Protein AF-A0A226DFT4-F1 (afdb_monomer_lite)

Secondary structure (DSSP, 8-state):
-EEES--SSSTTTTT----------HHHHHHHHHT-TTS--S-TT--TT-----HHHHHHHHHHHHH-TTS--EEE--HHHHHHHHHHHHHH-TTS-----SS-S---------TT-S--TTS-PPPHHHHHHHHHHHTTHHHHHHHHHHHHTTTTPPPSS-------------SHHHHHHHHHHHHHHHHHHHHHHHHHHHHHHHHHHHH-------------

Structure (mmCIF, N/CA/C/O backbone):
data_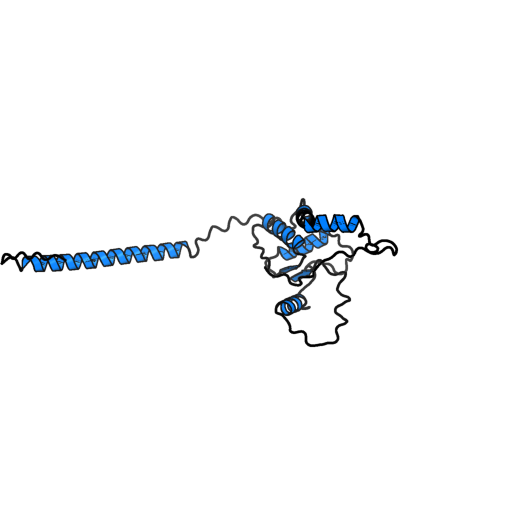AF-A0A226DFT4-F1
#
_entry.id   AF-A0A226DFT4-F1
#
loop_
_atom_site.group_PDB
_atom_site.id
_atom_site.type_symbol
_atom_site.label_atom_id
_atom_site.label_alt_id
_atom_site.label_comp_id
_atom_site.label_asym_id
_atom_site.label_entity_id
_atom_site.label_seq_id
_atom_site.pdbx_PDB_ins_code
_atom_site.Cartn_x
_atom_site.Cartn_y
_atom_site.Cartn_z
_atom_site.occupancy
_atom_site.B_iso_or_equiv
_atom_site.auth_seq_id
_atom_site.auth_comp_id
_atom_site.auth_asym_id
_atom_site.auth_atom_id
_atom_site.pdbx_PDB_model_num
ATOM 1 N N . MET A 1 1 ? -12.710 2.853 -6.834 1.00 40.72 1 MET A N 1
ATOM 2 C CA . MET A 1 1 ? -11.808 3.295 -7.923 1.00 40.72 1 MET A CA 1
ATOM 3 C C . MET A 1 1 ? -10.530 2.488 -7.834 1.00 40.72 1 MET A C 1
ATOM 5 O O . MET A 1 1 ? -10.018 2.374 -6.731 1.00 40.72 1 MET A O 1
ATOM 9 N N . VAL A 1 2 ? -10.083 1.857 -8.918 1.00 45.66 2 VAL A N 1
ATOM 10 C CA . VAL A 1 2 ? -8.932 0.937 -8.912 1.00 45.66 2 VAL A CA 1
ATOM 11 C C . VAL A 1 2 ? -7.844 1.505 -9.810 1.00 45.66 2 VAL A C 1
ATOM 13 O O . VAL A 1 2 ? -8.022 1.552 -11.019 1.00 45.66 2 VAL A O 1
ATOM 16 N N . PHE A 1 3 ? -6.712 1.910 -9.240 1.00 49.66 3 PHE A N 1
ATOM 17 C CA . PHE A 1 3 ? -5.578 2.391 -10.027 1.00 49.66 3 PHE A CA 1
ATOM 18 C C . PHE A 1 3 ? -4.631 1.249 -10.341 1.00 49.66 3 PHE A C 1
ATOM 20 O O . PHE A 1 3 ? -3.979 0.729 -9.441 1.00 49.66 3 PHE A O 1
ATOM 27 N N . ALA A 1 4 ? -4.542 0.876 -11.614 1.00 45.53 4 ALA A N 1
ATOM 28 C CA . ALA A 1 4 ? -3.516 -0.027 -12.105 1.00 45.53 4 ALA A CA 1
ATOM 29 C C . ALA A 1 4 ? -2.510 0.780 -12.931 1.00 45.53 4 ALA A C 1
ATOM 31 O O . ALA A 1 4 ? -2.764 1.094 -14.091 1.00 45.53 4 ALA A O 1
ATOM 32 N N . GLN A 1 5 ? -1.335 1.077 -12.371 1.00 42.06 5 GLN A N 1
ATOM 33 C CA . GLN A 1 5 ? -0.247 1.753 -13.100 1.00 42.06 5 GLN A CA 1
ATOM 34 C C . GLN A 1 5 ? 0.484 0.810 -14.085 1.00 42.06 5 GLN A C 1
ATOM 36 O O . GLN A 1 5 ? 1.637 1.020 -14.446 1.00 42.06 5 GLN A O 1
ATOM 41 N N . TYR A 1 6 ? -0.180 -0.261 -14.524 1.00 40.84 6 TYR A N 1
ATOM 42 C CA . TYR A 1 6 ? 0.417 -1.342 -15.300 1.00 40.84 6 TYR A CA 1
ATOM 43 C C . TYR A 1 6 ? -0.530 -1.822 -16.400 1.00 40.84 6 TYR A C 1
ATOM 45 O O . TYR A 1 6 ? -0.989 -2.961 -16.407 1.00 40.84 6 TYR A O 1
ATOM 53 N N . GLN A 1 7 ? -0.855 -0.952 -17.353 1.00 40.72 7 GLN A N 1
ATOM 54 C CA . GLN A 1 7 ? -1.604 -1.361 -18.542 1.00 40.72 7 GLN A CA 1
ATOM 55 C C . GLN A 1 7 ? -0.998 -0.746 -19.801 1.00 40.72 7 GLN A C 1
ATOM 57 O O . GLN A 1 7 ? -1.530 0.194 -20.374 1.00 40.72 7 GLN A O 1
ATOM 62 N N . ASN A 1 8 ? 0.125 -1.312 -20.254 1.00 38.94 8 ASN A N 1
ATOM 63 C CA . ASN A 1 8 ? 0.459 -1.251 -21.681 1.00 38.94 8 ASN A CA 1
ATOM 64 C C . ASN A 1 8 ? 1.008 -2.560 -22.282 1.00 38.94 8 ASN A C 1
ATOM 66 O O . ASN A 1 8 ? 1.265 -2.612 -23.475 1.00 38.94 8 ASN A O 1
ATOM 70 N N . TYR A 1 9 ? 1.119 -3.655 -21.512 1.00 37.84 9 TYR A N 1
ATOM 71 C CA . TYR A 1 9 ? 1.629 -4.930 -22.052 1.00 37.84 9 TYR A CA 1
ATOM 72 C C . TYR A 1 9 ? 0.696 -6.149 -21.919 1.00 37.84 9 TYR A C 1
ATOM 74 O O . TYR A 1 9 ? 0.943 -7.150 -22.587 1.00 37.84 9 TYR A O 1
ATOM 82 N N . ARG A 1 10 ? -0.398 -6.107 -21.135 1.00 41.38 10 ARG A N 1
ATOM 83 C CA . ARG A 1 10 ? -1.213 -7.316 -20.842 1.00 41.38 10 ARG A CA 1
ATOM 84 C C . ARG A 1 10 ? -2.617 -7.361 -21.462 1.00 41.38 10 ARG A C 1
ATOM 86 O O . ARG A 1 10 ? -3.211 -8.435 -21.517 1.00 41.38 10 ARG A O 1
ATOM 93 N N . LEU A 1 11 ? -3.127 -6.253 -22.006 1.00 41.59 11 LEU A N 1
ATOM 94 C CA . LEU A 1 11 ? -4.488 -6.180 -22.569 1.00 41.59 11 LEU A CA 1
ATOM 95 C C . LEU A 1 11 ? -4.696 -7.020 -23.850 1.00 41.59 11 LEU A C 1
ATOM 97 O O . LEU A 1 11 ? -5.833 -7.295 -24.217 1.00 41.59 11 LEU A O 1
ATOM 101 N N . ARG A 1 12 ? -3.627 -7.509 -24.498 1.00 40.09 12 ARG A N 1
ATOM 102 C CA . ARG A 1 12 ? -3.734 -8.411 -25.665 1.00 40.09 12 ARG A CA 1
ATOM 103 C C . ARG A 1 12 ? -3.898 -9.897 -25.333 1.00 40.09 12 ARG A C 1
ATOM 105 O O . ARG A 1 12 ? -4.264 -10.649 -26.228 1.00 40.09 12 ARG A O 1
ATOM 112 N N . GLN A 1 13 ? -3.658 -10.344 -24.098 1.00 46.66 13 GLN A N 1
ATOM 113 C CA . GLN A 1 13 ? -3.733 -11.781 -23.777 1.00 46.66 13 GLN A CA 1
ATOM 114 C C . GLN A 1 13 ? -5.105 -12.245 -23.264 1.00 46.66 13 GLN A C 1
ATOM 116 O O . GLN A 1 13 ? -5.384 -13.439 -23.295 1.00 46.66 13 GLN A O 1
ATOM 121 N N . LEU A 1 14 ? -5.994 -11.332 -22.856 1.00 47.03 14 LEU A N 1
ATOM 122 C CA . LEU A 1 14 ? -7.285 -11.703 -22.257 1.00 47.03 14 LEU A CA 1
ATOM 123 C C . LEU A 1 14 ? -8.413 -11.984 -23.266 1.00 47.03 14 LEU A C 1
ATOM 125 O O . LEU A 1 14 ? -9.440 -12.527 -22.879 1.00 47.03 14 LEU A O 1
ATOM 129 N N . ILE A 1 15 ? -8.230 -11.686 -24.558 1.00 49.59 15 ILE A N 1
ATOM 130 C CA . ILE A 1 15 ? -9.260 -11.936 -25.591 1.00 49.59 15 ILE A CA 1
ATOM 131 C C . ILE A 1 15 ? -9.122 -13.346 -26.210 1.00 49.59 15 ILE A C 1
ATOM 133 O O . ILE A 1 15 ? -9.996 -13.806 -26.939 1.00 49.59 15 ILE A O 1
ATOM 137 N N . SER A 1 16 ? -8.061 -14.091 -25.878 1.00 43.97 16 SER A N 1
ATOM 138 C CA . SER A 1 16 ? -7.777 -15.412 -26.456 1.00 43.97 16 SER A CA 1
ATOM 139 C C . SER A 1 16 ? -7.841 -16.541 -25.422 1.00 43.97 16 SER A C 1
ATOM 141 O O . SER A 1 16 ? -6.896 -17.315 -25.291 1.00 43.97 16 SER A O 1
ATOM 143 N N . MET A 1 17 ? -8.948 -16.672 -24.688 1.00 43.69 17 MET A N 1
ATOM 144 C CA . MET A 1 17 ? -9.217 -17.890 -23.912 1.00 43.69 17 MET A CA 1
ATOM 145 C C . MET A 1 17 ? -10.660 -18.356 -24.093 1.00 43.69 17 MET A C 1
ATOM 147 O O . MET A 1 17 ? -11.590 -17.910 -23.428 1.00 43.69 17 MET A O 1
ATOM 151 N N . LYS A 1 18 ? -10.830 -19.298 -25.022 1.00 55.59 18 LYS A N 1
ATOM 152 C CA . LYS A 1 18 ? -12.072 -20.020 -25.288 1.00 55.59 18 LYS A CA 1
ATOM 153 C C . LYS A 1 18 ? -12.073 -21.333 -24.481 1.00 55.59 18 LYS A C 1
ATOM 155 O O . LYS A 1 18 ? -11.851 -22.375 -25.074 1.00 55.59 18 LYS A O 1
ATOM 160 N N . ASN A 1 19 ? -12.346 -21.245 -23.167 1.00 58.00 19 ASN A N 1
ATOM 161 C CA . ASN A 1 19 ? -12.665 -22.336 -22.202 1.00 58.00 19 ASN A CA 1
ATOM 162 C C . ASN A 1 19 ? -11.563 -23.421 -21.979 1.00 58.00 19 ASN A C 1
ATOM 164 O O . ASN A 1 19 ? -10.880 -23.772 -22.935 1.00 58.00 19 ASN A O 1
ATOM 168 N N . PRO A 1 20 ? -11.340 -23.974 -20.758 1.00 60.94 20 PRO A N 1
ATOM 169 C CA . PRO A 1 20 ? -12.336 -24.621 -19.891 1.00 60.94 20 PRO A CA 1
ATOM 170 C C . PRO A 1 20 ? -12.329 -24.132 -18.423 1.00 60.94 20 PRO A C 1
ATOM 172 O O . PRO A 1 20 ? -11.300 -23.712 -17.912 1.00 60.94 20 PRO A O 1
ATOM 175 N N . GLN A 1 21 ? -13.487 -24.230 -17.757 1.00 60.44 21 GLN A N 1
ATOM 176 C CA . GLN A 1 21 ? -13.724 -24.313 -16.297 1.00 60.44 21 GLN A CA 1
ATOM 177 C C . GLN A 1 21 ? -12.453 -24.295 -15.414 1.00 60.44 21 GLN A C 1
ATOM 179 O O . GLN A 1 21 ? -11.972 -25.338 -14.970 1.00 60.44 21 GLN A O 1
ATOM 184 N N . ILE A 1 22 ? -11.912 -23.106 -15.138 1.00 61.75 22 ILE A N 1
ATOM 185 C CA . ILE A 1 22 ? -10.843 -22.931 -14.149 1.00 61.75 22 ILE A CA 1
ATOM 186 C C . ILE A 1 22 ? -11.533 -22.861 -12.783 1.00 61.75 22 ILE A C 1
ATOM 188 O O . ILE A 1 22 ? -12.402 -22.001 -12.611 1.00 61.75 22 ILE A O 1
ATOM 192 N N . PRO A 1 23 ? -11.198 -23.724 -11.805 1.00 60.41 23 PRO A N 1
ATOM 193 C CA . PRO A 1 23 ? -11.706 -23.569 -10.451 1.00 60.41 23 PRO A CA 1
ATOM 194 C C . PRO A 1 23 ? -11.290 -22.185 -9.947 1.00 60.41 23 PRO A C 1
ATOM 196 O O . PRO A 1 23 ? -10.106 -21.888 -9.785 1.00 60.41 23 PRO A O 1
ATOM 199 N N . PHE A 1 24 ? -12.273 -21.302 -9.772 1.00 62.56 24 PHE A N 1
ATOM 200 C CA . PHE A 1 24 ? -12.034 -19.942 -9.314 1.00 62.56 24 PHE A CA 1
ATOM 201 C C . PHE A 1 24 ? -11.586 -19.989 -7.855 1.00 62.56 24 PHE A C 1
ATOM 203 O O . PHE A 1 24 ? -12.399 -20.070 -6.934 1.00 62.56 24 PHE A O 1
ATOM 210 N N . GLY A 1 25 ? -10.273 -19.934 -7.642 1.00 74.12 25 GLY A N 1
ATOM 211 C CA . GLY A 1 25 ? -9.713 -19.589 -6.345 1.00 74.12 25 GLY A CA 1
ATOM 212 C C . GLY A 1 25 ? -10.201 -18.207 -5.899 1.00 74.12 25 GLY A C 1
ATOM 213 O O . GLY A 1 25 ? -10.604 -17.373 -6.719 1.00 74.12 25 GLY A O 1
ATOM 214 N N . LYS A 1 26 ? -10.191 -17.946 -4.587 1.00 76.38 26 LYS A N 1
ATOM 215 C CA . LYS A 1 26 ? -10.695 -16.683 -4.004 1.00 76.38 26 LYS A CA 1
ATOM 216 C C . LYS A 1 26 ? -9.995 -15.454 -4.607 1.00 76.38 26 LYS A C 1
ATOM 218 O O . LYS A 1 26 ? -10.608 -14.402 -4.765 1.00 76.38 26 LYS A O 1
ATOM 223 N N . GLU A 1 27 ? -8.732 -15.608 -4.980 1.00 75.25 27 GLU A N 1
ATOM 224 C CA . GLU A 1 27 ? -7.891 -14.645 -5.689 1.00 75.25 27 GLU A CA 1
ATOM 225 C C . GLU A 1 27 ? -8.421 -14.273 -7.084 1.00 75.25 27 GLU A C 1
ATOM 227 O O . GLU A 1 27 ? -8.431 -13.094 -7.438 1.00 75.25 27 GLU A O 1
ATOM 232 N N . ASN A 1 28 ? -8.960 -15.230 -7.844 1.00 77.88 28 ASN A N 1
ATOM 233 C CA . ASN A 1 28 ? -9.511 -14.957 -9.172 1.00 77.88 28 ASN A CA 1
ATOM 234 C C . ASN A 1 28 ? -10.817 -14.159 -9.084 1.00 77.88 28 ASN A C 1
ATOM 236 O O . ASN A 1 28 ? -11.069 -13.302 -9.929 1.00 77.88 28 ASN A O 1
ATOM 240 N N . ILE A 1 29 ? -11.617 -14.393 -8.037 1.00 83.50 29 ILE A N 1
ATOM 241 C CA . ILE A 1 29 ? -12.838 -13.618 -7.770 1.00 83.50 29 ILE A CA 1
ATOM 242 C C . ILE A 1 29 ? -12.478 -12.168 -7.449 1.00 83.50 29 ILE A C 1
ATOM 244 O O . ILE A 1 29 ? -13.105 -11.258 -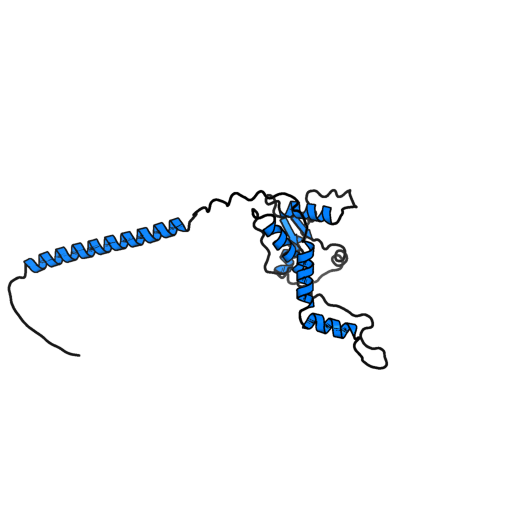7.978 1.00 83.50 29 ILE A O 1
ATOM 248 N N . LEU A 1 30 ? -11.454 -11.936 -6.623 1.00 82.25 30 LEU A N 1
ATOM 249 C CA . LEU A 1 30 ? -11.019 -10.580 -6.290 1.00 82.25 30 LEU A CA 1
ATOM 250 C C . LEU A 1 30 ? -10.510 -9.832 -7.529 1.00 82.25 30 LEU A C 1
ATOM 252 O O . LEU A 1 30 ? -10.877 -8.679 -7.732 1.00 82.25 30 LEU A O 1
ATOM 256 N N . THR A 1 31 ? -9.744 -10.496 -8.394 1.00 81.44 31 THR A N 1
ATOM 257 C CA . THR A 1 31 ? -9.308 -9.923 -9.677 1.00 81.44 31 THR A CA 1
ATOM 258 C C . THR A 1 31 ? -10.495 -9.600 -10.590 1.00 81.44 31 THR A C 1
ATOM 260 O O . THR A 1 31 ? -10.549 -8.507 -11.147 1.00 81.44 31 THR A O 1
ATOM 263 N N . LEU A 1 32 ? -11.485 -10.493 -10.694 1.00 82.38 32 LEU A N 1
ATOM 264 C CA . LEU A 1 32 ? -12.731 -10.253 -11.437 1.00 82.38 32 LEU A CA 1
ATOM 265 C C . LEU A 1 32 ? -13.527 -9.070 -10.879 1.00 82.38 32 LEU A C 1
ATOM 267 O O . LEU A 1 32 ? -14.014 -8.243 -11.644 1.00 82.38 32 LEU A O 1
ATOM 271 N N . LEU A 1 33 ? -13.629 -8.969 -9.552 1.00 83.25 33 LEU A N 1
ATOM 272 C CA . LEU A 1 33 ? -14.282 -7.848 -8.884 1.00 83.25 33 LEU A CA 1
ATOM 273 C C . LEU A 1 33 ? -13.544 -6.541 -9.177 1.00 83.25 33 LEU A C 1
ATOM 275 O O . LEU A 1 33 ? -14.190 -5.555 -9.498 1.00 83.25 33 LEU A O 1
ATOM 279 N N . LEU A 1 34 ? -12.209 -6.536 -9.144 1.00 82.12 34 LEU A N 1
ATOM 280 C CA . LEU A 1 34 ? -11.394 -5.357 -9.452 1.00 82.12 34 LEU A CA 1
ATOM 281 C C . LEU A 1 34 ? -11.455 -4.952 -10.933 1.00 82.12 34 LEU A C 1
ATOM 283 O O . LEU A 1 34 ? -11.328 -3.768 -11.234 1.00 82.12 34 LEU A O 1
ATOM 287 N N . MET A 1 35 ? -11.669 -5.907 -11.842 1.00 81.00 35 MET A N 1
ATOM 288 C CA . MET A 1 35 ? -11.845 -5.671 -13.281 1.00 81.00 35 MET A CA 1
ATOM 289 C C . MET A 1 35 ? -13.303 -5.422 -13.692 1.00 81.00 35 MET A C 1
ATOM 291 O O . MET A 1 35 ? -13.598 -5.339 -14.885 1.00 81.00 35 MET A O 1
ATOM 295 N N . ASN A 1 36 ? -14.227 -5.298 -12.736 1.00 84.50 36 ASN A N 1
ATOM 296 C CA . ASN A 1 36 ? -15.615 -4.992 -13.046 1.00 84.50 36 ASN A CA 1
ATOM 297 C C . ASN A 1 36 ? -15.710 -3.596 -13.702 1.00 84.50 36 ASN A C 1
ATOM 299 O O . ASN A 1 36 ? -15.264 -2.623 -13.090 1.00 84.50 36 ASN A O 1
ATOM 303 N N . PRO A 1 37 ? -16.321 -3.459 -14.897 1.00 83.88 37 PRO A N 1
ATOM 304 C CA . PRO A 1 37 ? -16.443 -2.177 -15.600 1.00 83.88 37 PRO A CA 1
ATOM 305 C C . PRO A 1 37 ? -17.245 -1.116 -14.832 1.00 83.88 37 PRO A C 1
ATOM 307 O O . PRO A 1 37 ? -17.170 0.062 -15.163 1.00 83.88 37 PRO A O 1
ATOM 310 N N . ILE A 1 38 ?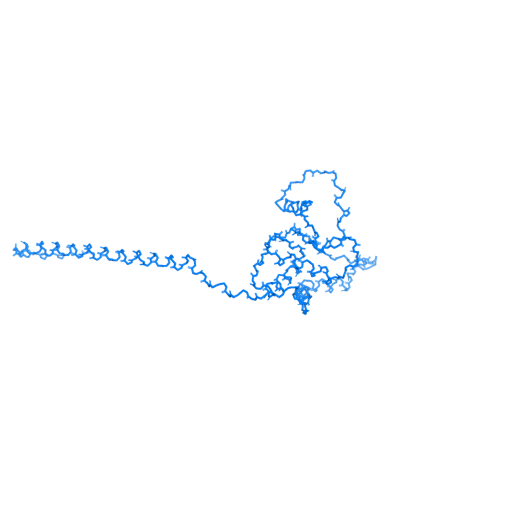 -17.992 -1.507 -13.793 1.00 86.06 38 ILE A N 1
ATOM 311 C CA . ILE A 1 38 ? -18.667 -0.580 -12.871 1.00 86.06 38 ILE A CA 1
ATOM 312 C C . ILE A 1 38 ? -17.650 0.233 -12.048 1.00 86.06 38 ILE A C 1
ATOM 314 O O . ILE A 1 38 ? -17.966 1.311 -11.543 1.00 86.06 38 ILE A O 1
ATOM 318 N N . HIS A 1 39 ? -16.421 -0.259 -11.878 1.00 84.31 39 HIS A N 1
ATOM 319 C CA . HIS A 1 39 ? -15.373 0.467 -11.179 1.00 84.31 39 HIS A CA 1
ATOM 320 C C . HIS A 1 39 ? -14.568 1.332 -12.144 1.00 84.31 39 HIS A C 1
ATOM 322 O O . HIS A 1 39 ? -13.975 0.845 -13.102 1.00 84.31 39 HIS A O 1
ATOM 328 N N . ASN A 1 40 ? -14.465 2.624 -11.831 1.00 84.12 40 ASN A N 1
ATOM 329 C CA . ASN A 1 40 ? -13.552 3.507 -12.544 1.00 84.12 40 ASN A CA 1
ATOM 330 C C . ASN A 1 40 ? -12.106 3.030 -12.340 1.00 84.12 40 ASN A C 1
ATOM 332 O O . ASN A 1 40 ? -11.627 2.947 -11.201 1.00 84.12 40 ASN A O 1
ATOM 336 N N . VAL A 1 41 ? -11.444 2.721 -13.456 1.00 86.00 41 VAL A N 1
ATOM 337 C CA . VAL A 1 41 ? -10.017 2.359 -13.531 1.00 86.00 41 VAL A CA 1
ATOM 338 C C . VAL A 1 41 ? -9.134 3.608 -13.649 1.00 86.00 41 VAL A C 1
ATOM 340 O O . VAL A 1 41 ? -7.954 3.602 -13.302 1.00 86.00 41 VAL A O 1
ATOM 343 N N . PHE A 1 42 ? -9.719 4.703 -14.129 1.00 89.56 42 PHE A N 1
ATOM 344 C CA . PHE A 1 42 ? -9.038 5.973 -14.327 1.00 89.56 42 PHE A CA 1
ATOM 345 C C . PHE A 1 42 ? -9.346 6.968 -13.206 1.00 89.56 42 PHE A C 1
ATOM 347 O O . PHE A 1 42 ? -10.397 6.845 -12.567 1.00 89.56 42 PHE A O 1
ATOM 354 N N . PRO A 1 43 ? -8.470 7.970 -12.997 1.00 91.25 43 PRO A N 1
ATOM 355 C CA . PRO A 1 43 ? -8.719 9.013 -12.017 1.00 91.25 43 PRO A CA 1
ATOM 356 C C . PRO A 1 43 ? -10.010 9.774 -12.312 1.00 91.25 43 PRO A C 1
ATOM 358 O O . PRO A 1 43 ? -10.355 9.998 -13.472 1.00 91.25 43 PRO A O 1
ATOM 361 N N . SER A 1 44 ? -10.697 10.227 -11.266 1.00 90.38 44 SER A N 1
ATOM 362 C CA . SER A 1 44 ? -11.980 10.934 -11.349 1.00 90.38 44 SER A CA 1
ATOM 363 C C . SER A 1 44 ? -11.916 12.200 -12.209 1.00 90.38 44 SER A C 1
ATOM 365 O O . SER A 1 44 ? -12.914 12.591 -12.808 1.00 90.38 44 SER A O 1
ATOM 367 N N . ARG A 1 45 ? -10.739 12.835 -12.280 1.00 89.94 45 ARG A N 1
ATOM 368 C CA . ARG A 1 45 ? -10.499 14.113 -12.970 1.00 89.94 45 ARG A CA 1
ATOM 369 C C . ARG A 1 45 ? -9.591 13.990 -14.194 1.00 89.94 45 ARG A C 1
ATOM 371 O O . ARG A 1 45 ? -8.946 14.970 -14.563 1.00 89.94 45 ARG A O 1
ATOM 378 N N . ILE A 1 46 ? -9.482 12.802 -14.788 1.00 93.31 46 ILE A N 1
ATOM 379 C CA . ILE A 1 46 ? -8.744 12.665 -16.044 1.00 93.31 46 ILE A CA 1
ATOM 380 C C . ILE A 1 46 ? -9.579 13.228 -17.202 1.00 93.31 46 ILE A C 1
ATOM 382 O O . ILE A 1 46 ? -10.759 12.911 -17.343 1.00 93.31 46 ILE A O 1
ATOM 386 N N . ASP A 1 47 ? -8.962 14.056 -18.037 1.00 94.12 47 ASP A N 1
ATOM 387 C CA . ASP A 1 47 ? -9.528 14.476 -19.312 1.00 94.12 47 ASP A CA 1
ATOM 388 C C . ASP A 1 47 ? -9.118 13.449 -20.368 1.00 94.12 47 ASP A C 1
ATOM 390 O O . ASP A 1 47 ? -7.964 13.383 -20.787 1.00 94.12 47 ASP A O 1
ATOM 394 N N . GLN A 1 48 ? -10.074 12.619 -20.783 1.00 90.00 48 GLN A N 1
ATOM 395 C CA . GLN A 1 48 ? -9.837 11.554 -21.760 1.00 90.00 48 GLN A CA 1
ATOM 396 C C . GLN A 1 48 ? -9.481 12.095 -23.152 1.00 90.00 48 GLN A C 1
ATOM 398 O O . GLN A 1 48 ? -8.941 11.355 -23.971 1.00 90.00 48 GLN A O 1
ATOM 403 N N . THR A 1 49 ? -9.770 13.371 -23.428 1.00 94.69 49 THR A N 1
ATOM 404 C CA . THR A 1 49 ? -9.415 14.012 -24.701 1.00 94.69 49 THR A CA 1
ATOM 405 C C . THR A 1 49 ? -7.943 14.426 -24.742 1.00 94.69 49 THR A C 1
ATOM 407 O O . THR A 1 49 ? -7.344 14.501 -25.818 1.00 94.69 49 THR A O 1
ATOM 410 N N . ARG A 1 50 ? -7.320 14.636 -23.574 1.00 94.25 50 ARG A N 1
ATOM 411 C CA . ARG A 1 50 ? -5.904 14.976 -23.449 1.00 94.25 50 ARG A CA 1
ATOM 412 C C . ARG A 1 50 ? -5.060 13.701 -23.420 1.00 94.25 50 ARG A C 1
ATOM 414 O O . ARG A 1 50 ? -5.084 12.934 -22.468 1.00 94.25 50 ARG A O 1
ATOM 421 N N . ILE A 1 51 ? -4.241 13.507 -24.449 1.00 89.00 51 ILE A N 1
ATOM 422 C CA . ILE A 1 51 ? -3.383 12.313 -24.577 1.00 89.00 51 ILE A CA 1
ATOM 423 C C . ILE A 1 51 ? -2.030 12.507 -23.859 1.00 89.00 51 ILE A C 1
ATOM 425 O O . ILE A 1 51 ? -1.411 11.550 -23.399 1.00 89.00 51 ILE A O 1
ATOM 429 N N . ASN A 1 52 ? -1.585 13.758 -23.707 1.00 93.69 52 ASN A N 1
ATOM 430 C CA . ASN A 1 52 ? -0.242 14.096 -23.230 1.00 93.69 52 ASN A CA 1
ATOM 431 C C . ASN A 1 52 ? -0.251 14.497 -21.750 1.00 93.69 52 ASN A C 1
ATOM 433 O O . ASN A 1 52 ? -0.183 15.685 -21.413 1.00 93.69 52 ASN A O 1
ATOM 437 N N . TYR A 1 53 ? -0.351 13.496 -20.878 1.00 93.12 53 TYR A N 1
ATOM 438 C CA . TYR A 1 53 ? -0.111 13.652 -19.444 1.00 93.12 53 TYR A CA 1
ATOM 439 C C . TYR A 1 53 ? 1.348 13.370 -19.113 1.00 93.12 53 TYR A C 1
ATOM 441 O O . TYR A 1 53 ? 1.903 12.354 -19.539 1.00 93.12 53 TYR A O 1
ATOM 449 N N . SER A 1 54 ? 1.966 14.244 -18.322 1.00 94.62 54 SER A N 1
ATOM 450 C CA . SER A 1 54 ? 3.249 13.908 -17.716 1.00 94.62 54 SER A CA 1
ATOM 451 C C . SER A 1 54 ? 3.059 12.816 -16.656 1.00 94.62 54 SER A C 1
ATOM 453 O O . SER A 1 54 ? 1.976 12.630 -16.090 1.00 94.62 54 SER A O 1
ATOM 455 N N . THR A 1 55 ? 4.132 12.090 -16.346 1.00 90.38 55 THR A N 1
ATOM 456 C CA . THR A 1 55 ? 4.112 11.083 -15.277 1.00 90.38 55 THR A CA 1
ATOM 457 C C . THR A 1 55 ? 3.766 11.703 -13.923 1.00 90.38 55 THR A C 1
ATOM 459 O O . THR A 1 55 ? 3.023 11.100 -13.151 1.00 90.38 55 THR A O 1
ATOM 462 N N . THR A 1 56 ? 4.239 12.925 -13.659 1.00 91.38 56 THR A N 1
ATOM 463 C CA . THR A 1 56 ? 3.975 13.661 -12.416 1.00 91.38 56 THR A CA 1
ATOM 464 C C . THR A 1 56 ? 2.529 14.140 -12.316 1.00 91.38 56 THR A C 1
ATOM 466 O O . THR A 1 56 ? 1.936 14.039 -11.244 1.00 91.38 56 THR A O 1
ATOM 469 N N . GLU A 1 57 ? 1.924 14.593 -13.418 1.00 93.62 57 GLU A N 1
ATOM 470 C CA . GLU A 1 57 ? 0.506 14.968 -13.464 1.00 93.62 57 GLU A CA 1
ATOM 471 C C . GLU A 1 57 ? -0.392 13.757 -13.192 1.00 93.62 57 GLU A C 1
ATOM 473 O O . GLU A 1 57 ? -1.302 13.831 -12.367 1.00 93.62 57 GLU A O 1
ATOM 478 N N . LEU A 1 58 ? -0.122 12.625 -13.851 1.00 92.88 58 LEU A N 1
ATOM 479 C CA . LEU A 1 58 ? -0.913 11.410 -13.662 1.00 92.88 58 LEU A CA 1
ATOM 480 C C . LEU A 1 58 ? -0.792 10.887 -12.227 1.00 92.88 58 LEU A C 1
ATOM 482 O O . LEU A 1 58 ? -1.790 10.529 -11.608 1.00 92.88 58 LEU A O 1
ATOM 486 N N . GLN A 1 59 ? 0.422 10.895 -11.681 1.00 92.81 59 GLN A N 1
ATOM 487 C CA . GLN A 1 59 ? 0.685 10.523 -10.296 1.00 92.81 59 GLN A CA 1
ATOM 488 C C . GLN A 1 59 ? -0.061 11.431 -9.310 1.00 92.81 59 GLN A C 1
ATOM 490 O O . GLN A 1 59 ? -0.648 10.929 -8.355 1.00 92.81 59 GLN A O 1
ATOM 495 N N . ALA A 1 60 ? -0.112 12.741 -9.564 1.00 94.31 60 ALA A N 1
ATOM 496 C CA . ALA A 1 60 ? -0.869 13.676 -8.738 1.00 94.31 60 ALA A CA 1
ATOM 497 C C . ALA A 1 60 ? -2.389 13.428 -8.802 1.00 94.31 60 ALA A C 1
ATOM 499 O O . ALA A 1 60 ? -3.088 13.559 -7.796 1.00 94.31 60 ALA A O 1
ATOM 500 N N . LEU A 1 61 ? -2.919 13.044 -9.968 1.00 94.81 61 LEU A N 1
ATOM 501 C CA . LEU A 1 61 ? -4.328 12.665 -10.113 1.00 94.81 61 LEU A CA 1
ATOM 502 C C . LEU A 1 61 ? -4.658 11.389 -9.328 1.00 94.81 61 LEU A C 1
ATOM 504 O O . LEU A 1 61 ? -5.656 11.361 -8.612 1.00 94.81 61 LEU A O 1
ATOM 508 N N . VAL A 1 62 ? -3.803 10.366 -9.423 1.00 94.19 62 VAL A N 1
ATOM 509 C CA . VAL A 1 62 ? -3.949 9.121 -8.652 1.00 94.19 62 VAL A CA 1
ATOM 510 C C . VAL A 1 62 ? -3.877 9.406 -7.155 1.00 94.19 62 VAL A C 1
ATOM 512 O O . VAL A 1 62 ? -4.741 8.962 -6.405 1.00 94.19 62 VAL A O 1
ATOM 515 N N . GLU A 1 63 ? -2.887 10.187 -6.718 1.00 95.12 63 GLU A N 1
ATOM 516 C CA . GLU A 1 63 ? -2.729 10.564 -5.313 1.00 95.12 63 GLU A CA 1
ATOM 517 C C . GLU A 1 63 ? -3.975 11.269 -4.785 1.00 95.12 63 GLU A C 1
ATOM 519 O O . GLU A 1 63 ? -4.492 10.869 -3.747 1.00 95.12 63 GLU A O 1
ATOM 524 N N . ARG A 1 64 ? -4.512 12.247 -5.528 1.00 94.75 64 ARG A N 1
ATOM 525 C CA . ARG A 1 64 ? -5.734 12.976 -5.155 1.00 94.75 64 ARG A CA 1
ATOM 526 C C . ARG A 1 64 ? -6.920 12.043 -4.902 1.00 94.75 64 ARG A C 1
ATOM 528 O O . ARG A 1 64 ? -7.688 12.278 -3.973 1.00 94.75 64 ARG A O 1
ATOM 535 N N . ASP A 1 65 ? -7.072 11.001 -5.707 1.00 93.38 65 ASP A N 1
ATOM 536 C CA . ASP A 1 65 ? -8.165 10.040 -5.553 1.00 93.38 65 ASP A CA 1
ATOM 537 C C . ASP A 1 65 ? -7.892 8.995 -4.459 1.00 93.38 65 ASP A C 1
ATOM 539 O O . ASP A 1 65 ? -8.830 8.497 -3.833 1.00 93.38 65 ASP A O 1
ATOM 543 N N . VAL A 1 66 ? -6.624 8.667 -4.192 1.00 94.06 66 VAL A N 1
ATOM 544 C CA . VAL A 1 66 ? -6.228 7.775 -3.089 1.00 94.06 66 VAL A CA 1
ATOM 545 C C . VAL A 1 66 ? -6.403 8.456 -1.729 1.00 94.06 66 VAL A C 1
ATOM 547 O O . VAL A 1 66 ? -6.830 7.813 -0.773 1.00 94.06 66 VAL A O 1
ATOM 550 N N . VAL A 1 67 ? -6.118 9.757 -1.629 1.00 93.88 67 VAL A N 1
ATOM 551 C CA . VAL A 1 67 ? -6.271 10.519 -0.374 1.00 93.88 67 VAL A CA 1
ATOM 552 C C . VAL A 1 67 ? -7.717 10.954 -0.109 1.00 93.88 67 VAL A C 1
ATOM 554 O O . VAL A 1 67 ? -8.050 11.346 1.013 1.00 93.88 67 VAL A O 1
ATOM 557 N N . ASN A 1 68 ? -8.592 10.875 -1.117 1.00 92.44 68 ASN A N 1
ATOM 558 C CA . ASN A 1 68 ? -10.008 11.183 -0.970 1.00 92.44 68 ASN A CA 1
ATOM 559 C C . ASN A 1 68 ? -10.762 10.025 -0.294 1.00 92.44 68 ASN A C 1
ATOM 561 O O . ASN A 1 68 ? -11.119 9.040 -0.932 1.00 92.44 68 ASN A O 1
ATOM 565 N N . CYS A 1 69 ? -11.056 10.174 0.999 1.00 87.50 69 CYS A N 1
ATOM 566 C CA . CYS A 1 69 ? -11.768 9.161 1.784 1.00 87.50 69 CYS A CA 1
ATOM 567 C C . CYS A 1 69 ? -13.291 9.151 1.597 1.00 87.50 69 CYS A C 1
ATOM 569 O O . CYS A 1 69 ? -13.945 8.247 2.116 1.00 87.50 69 CYS A O 1
ATOM 571 N N . GLU A 1 70 ? -13.872 10.128 0.898 1.00 88.31 70 GLU A N 1
ATOM 572 C CA . GLU A 1 70 ? -15.315 10.133 0.612 1.00 88.31 70 GLU A CA 1
ATOM 573 C C . GLU A 1 70 ? -15.693 8.990 -0.338 1.00 88.31 70 GLU A C 1
ATOM 575 O O . GLU A 1 70 ? -16.815 8.484 -0.320 1.00 88.31 70 GLU A O 1
ATOM 580 N N . ILE A 1 71 ? -14.729 8.548 -1.148 1.00 87.69 71 ILE A N 1
ATOM 581 C CA . ILE A 1 71 ? -14.891 7.497 -2.142 1.00 87.69 71 ILE A CA 1
ATOM 582 C C . ILE A 1 71 ? -13.966 6.341 -1.769 1.00 87.69 71 ILE A C 1
ATOM 584 O O . ILE A 1 71 ? -12.809 6.526 -1.408 1.00 87.69 71 ILE A O 1
ATOM 588 N N . LYS A 1 72 ? -14.452 5.105 -1.900 1.00 87.12 72 LYS A N 1
ATOM 589 C CA . LYS A 1 72 ? -13.600 3.922 -1.735 1.00 87.12 72 LYS A CA 1
ATOM 590 C C . LYS A 1 72 ? -12.678 3.784 -2.950 1.00 87.12 72 LYS A C 1
ATOM 592 O O . LYS A 1 72 ? -13.117 3.394 -4.042 1.00 87.12 72 LYS A O 1
ATOM 597 N N . SER A 1 73 ? -11.400 4.092 -2.766 1.00 90.69 73 SER A N 1
ATOM 598 C CA . SER A 1 73 ? -10.342 3.880 -3.753 1.00 90.69 73 SER A CA 1
ATOM 599 C C . SER A 1 73 ? -9.379 2.773 -3.317 1.00 90.69 73 SER A C 1
ATOM 601 O O . SER A 1 73 ? -9.231 2.456 -2.140 1.00 90.69 73 SER A O 1
ATOM 603 N N . VAL A 1 74 ? -8.783 2.114 -4.305 1.00 89.62 74 VAL A N 1
ATOM 604 C CA . VAL A 1 74 ? -7.834 1.015 -4.154 1.00 89.62 74 VAL A CA 1
ATOM 605 C C . VAL A 1 74 ? -6.674 1.310 -5.090 1.00 89.62 74 VAL A C 1
ATOM 607 O O . VAL A 1 74 ? -6.863 1.535 -6.288 1.00 89.62 74 VAL A O 1
ATOM 610 N N . PHE A 1 75 ? -5.470 1.303 -4.537 1.00 91.19 75 PHE A N 1
ATOM 611 C CA . PHE A 1 75 ? -4.239 1.471 -5.291 1.00 91.19 75 PHE A CA 1
ATOM 612 C C . PHE A 1 75 ? -3.589 0.104 -5.516 1.00 91.19 75 PHE A C 1
ATOM 614 O O . PHE A 1 75 ? -3.380 -0.644 -4.560 1.00 91.19 75 PHE A O 1
ATOM 621 N N . ILE A 1 76 ? -3.293 -0.238 -6.773 1.00 88.94 76 ILE A N 1
ATOM 622 C CA . ILE A 1 76 ? -2.671 -1.510 -7.149 1.00 88.94 76 ILE A CA 1
ATOM 623 C C . ILE A 1 76 ? -1.336 -1.232 -7.838 1.00 88.94 76 ILE A C 1
ATOM 625 O O . ILE A 1 76 ? -1.270 -0.615 -8.902 1.00 88.94 76 ILE A O 1
ATOM 629 N N . ALA A 1 77 ? -0.266 -1.752 -7.246 1.00 89.06 77 ALA A N 1
ATOM 630 C CA . ALA A 1 77 ? 1.088 -1.677 -7.777 1.00 89.06 77 ALA A CA 1
ATOM 631 C C . ALA A 1 77 ? 1.881 -2.940 -7.410 1.00 89.06 77 ALA A C 1
ATOM 633 O O . ALA A 1 77 ? 1.377 -3.818 -6.703 1.00 89.06 77 ALA A O 1
ATOM 634 N N . THR A 1 78 ? 3.129 -3.043 -7.881 1.00 87.12 78 THR A N 1
ATOM 635 C CA . THR A 1 78 ? 4.041 -4.090 -7.396 1.00 87.12 78 THR A CA 1
ATOM 636 C C . THR A 1 78 ? 4.335 -3.883 -5.912 1.00 87.12 78 THR A C 1
ATOM 638 O O . THR A 1 78 ? 4.204 -2.772 -5.398 1.00 87.12 78 THR A O 1
ATOM 641 N N . LEU A 1 79 ? 4.743 -4.945 -5.214 1.00 86.94 79 LEU A N 1
ATOM 642 C CA . LEU A 1 79 ? 4.979 -4.890 -3.771 1.00 86.94 79 LEU A CA 1
ATOM 643 C C . LEU A 1 79 ? 5.995 -3.802 -3.391 1.00 86.94 79 LEU A C 1
ATOM 645 O O . LEU A 1 79 ? 5.783 -3.091 -2.412 1.00 86.94 79 LEU A O 1
ATOM 649 N N . GLU A 1 80 ? 7.067 -3.642 -4.171 1.00 87.00 80 GLU A N 1
ATOM 650 C CA . GLU A 1 80 ? 8.112 -2.654 -3.892 1.00 87.00 80 GLU A CA 1
ATOM 651 C C . GLU A 1 80 ? 7.586 -1.216 -4.031 1.00 87.00 80 GLU A C 1
ATOM 653 O O . GLU A 1 80 ? 7.833 -0.374 -3.167 1.00 87.00 80 GLU A O 1
ATOM 658 N N . ILE A 1 81 ? 6.806 -0.947 -5.085 1.00 88.75 81 ILE A N 1
ATOM 659 C CA . ILE A 1 81 ? 6.184 0.364 -5.325 1.00 88.75 81 ILE A CA 1
ATOM 660 C C . ILE A 1 81 ? 5.131 0.646 -4.252 1.00 88.75 81 ILE A C 1
ATOM 662 O O . ILE A 1 81 ? 5.110 1.737 -3.691 1.00 88.75 81 ILE A O 1
ATOM 666 N N . LEU A 1 82 ? 4.298 -0.346 -3.921 1.00 91.69 82 LEU A N 1
ATOM 667 C CA . LEU A 1 82 ? 3.245 -0.234 -2.914 1.00 91.69 82 LEU A CA 1
ATOM 668 C C . LEU A 1 82 ? 3.813 0.097 -1.530 1.00 91.69 82 LEU A C 1
ATOM 670 O O . LEU A 1 82 ? 3.263 0.945 -0.836 1.00 91.69 82 LEU A O 1
ATOM 674 N N . GLN A 1 83 ? 4.918 -0.538 -1.129 1.00 90.69 83 GLN A N 1
ATOM 675 C CA . GLN A 1 83 ? 5.586 -0.235 0.141 1.00 90.69 83 GLN A CA 1
ATOM 676 C C . GLN A 1 83 ? 6.121 1.199 0.175 1.00 90.69 83 GLN A C 1
ATOM 678 O O . GLN A 1 83 ? 5.954 1.892 1.180 1.00 90.69 83 GLN A O 1
ATOM 683 N N . GLY A 1 84 ? 6.737 1.650 -0.920 1.00 90.75 84 GLY A N 1
ATOM 684 C CA . GLY A 1 84 ? 7.213 3.025 -1.043 1.00 90.75 84 GLY A CA 1
ATOM 685 C C . GLY A 1 84 ? 6.071 4.045 -0.992 1.00 90.75 84 GLY A C 1
ATOM 686 O O . GLY A 1 84 ? 6.140 4.992 -0.208 1.00 90.75 84 GLY A O 1
ATOM 687 N N . GLU A 1 85 ? 4.998 3.810 -1.752 1.00 92.50 85 GLU A N 1
ATOM 688 C CA . GLU A 1 85 ? 3.816 4.679 -1.784 1.00 92.50 85 GLU A CA 1
ATOM 689 C C . GLU A 1 85 ? 3.128 4.713 -0.417 1.00 92.50 85 GLU A C 1
ATOM 691 O O . GLU A 1 85 ? 2.814 5.781 0.096 1.00 92.50 85 GLU A O 1
ATOM 696 N N . MET A 1 86 ? 2.964 3.562 0.240 1.00 93.00 86 MET A N 1
ATOM 697 C CA . MET A 1 86 ? 2.364 3.484 1.572 1.00 93.00 86 MET A CA 1
ATOM 698 C C . MET A 1 86 ? 3.185 4.251 2.613 1.00 93.00 86 MET A C 1
ATOM 700 O O . MET A 1 86 ? 2.614 4.965 3.441 1.00 93.00 86 MET A O 1
ATOM 704 N N . ALA A 1 87 ? 4.517 4.147 2.567 1.00 92.69 87 ALA A N 1
ATOM 705 C CA . ALA A 1 87 ? 5.398 4.904 3.450 1.00 92.69 87 ALA A CA 1
ATOM 706 C C . ALA A 1 87 ? 5.311 6.417 3.184 1.00 92.69 87 ALA A C 1
ATOM 708 O O . ALA A 1 87 ? 5.289 7.205 4.131 1.00 92.69 87 ALA A O 1
ATOM 709 N N . PHE A 1 88 ? 5.226 6.825 1.913 1.00 93.50 88 PHE A N 1
ATOM 710 C CA . PHE A 1 88 ? 5.024 8.220 1.523 1.00 93.50 88 PHE A CA 1
ATOM 711 C C . PHE A 1 88 ? 3.676 8.753 2.027 1.00 93.50 88 PHE A C 1
ATOM 713 O O . PHE A 1 88 ? 3.646 9.759 2.737 1.00 93.50 88 PHE A O 1
ATOM 720 N N . LEU A 1 89 ? 2.583 8.048 1.728 1.00 94.06 89 LEU A N 1
ATOM 721 C CA . LEU A 1 89 ? 1.224 8.451 2.080 1.00 94.06 89 LEU A CA 1
ATOM 722 C C . LEU A 1 89 ? 1.036 8.537 3.595 1.00 94.06 89 LEU A C 1
ATOM 724 O O . LEU A 1 89 ? 0.588 9.561 4.094 1.00 94.06 89 LEU A O 1
ATOM 728 N N . THR A 1 90 ? 1.476 7.524 4.345 1.00 92.81 90 THR A N 1
ATOM 729 C CA . THR A 1 90 ? 1.382 7.520 5.818 1.00 92.81 90 THR A CA 1
ATOM 730 C C . THR A 1 90 ? 2.168 8.676 6.443 1.00 92.81 90 THR A C 1
ATOM 732 O O . THR A 1 90 ? 1.757 9.243 7.451 1.00 92.81 90 THR A O 1
ATOM 735 N N . LYS A 1 91 ? 3.303 9.054 5.840 1.00 91.88 91 LYS A N 1
ATOM 736 C CA . LYS A 1 91 ? 4.130 10.168 6.318 1.00 91.88 91 LYS A CA 1
ATOM 737 C C . LYS A 1 91 ? 3.529 11.536 5.984 1.00 91.88 91 LYS A C 1
ATOM 739 O O . LYS A 1 91 ? 3.687 12.466 6.770 1.00 91.88 91 LYS A O 1
ATOM 744 N N . LYS A 1 92 ? 2.930 11.689 4.802 1.00 93.31 92 LYS A N 1
ATOM 745 C CA . LYS A 1 92 ? 2.426 12.976 4.294 1.00 93.31 92 LYS A CA 1
ATOM 746 C C . LYS A 1 92 ? 0.973 13.260 4.669 1.00 93.31 92 LYS A C 1
ATOM 748 O O . LYS A 1 92 ? 0.613 14.427 4.754 1.00 93.31 92 LYS A O 1
ATOM 753 N N . TYR A 1 93 ? 0.188 12.218 4.925 1.00 93.56 93 TYR A N 1
ATOM 754 C CA . TYR A 1 93 ? -1.239 12.286 5.227 1.00 93.56 93 TYR A CA 1
ATOM 755 C C . TYR A 1 93 ? -1.545 11.594 6.564 1.00 93.56 93 TYR A C 1
ATOM 757 O O . TYR A 1 93 ? -2.200 10.548 6.583 1.00 93.56 93 TYR A O 1
ATOM 765 N N . PRO A 1 94 ? -1.048 12.124 7.698 1.00 91.19 94 PRO A N 1
ATOM 766 C CA . PRO A 1 94 ? -1.225 11.494 9.003 1.00 91.19 94 PRO A CA 1
ATOM 767 C C . PRO A 1 94 ? -2.691 11.433 9.456 1.00 91.19 94 PRO A C 1
ATOM 769 O O . PRO A 1 94 ? -3.004 10.652 10.355 1.00 91.19 94 PRO A O 1
ATOM 772 N N . SER A 1 95 ? -3.601 12.221 8.861 1.00 88.88 95 SER A N 1
ATOM 773 C CA . SER A 1 95 ? -5.035 12.127 9.163 1.00 88.88 95 SER A CA 1
ATOM 774 C C . SER A 1 95 ? -5.717 10.904 8.591 1.00 88.88 95 SER A C 1
ATOM 776 O O . SER A 1 95 ? -6.836 10.572 8.993 1.00 88.88 95 SER A O 1
ATOM 778 N N . LYS A 1 96 ? -5.062 10.236 7.645 1.00 90.44 96 LYS A N 1
ATOM 779 C CA . LYS A 1 96 ? -5.638 9.142 6.886 1.00 90.44 96 LYS A CA 1
ATOM 780 C C . LYS A 1 96 ? -4.994 7.832 7.311 1.00 90.44 96 LYS A C 1
ATOM 782 O O . LYS A 1 96 ? -3.777 7.717 7.425 1.00 90.44 96 LYS A O 1
ATOM 787 N N . GLN A 1 97 ? -5.829 6.822 7.529 1.00 91.19 97 GLN A N 1
ATOM 788 C CA . GLN A 1 97 ? -5.357 5.464 7.766 1.00 91.19 97 GLN A CA 1
ATOM 789 C C . GLN A 1 97 ? -5.353 4.706 6.444 1.00 91.19 97 GLN A C 1
ATOM 791 O O . GLN A 1 97 ? -6.401 4.469 5.845 1.00 91.19 97 GLN A O 1
ATOM 796 N N . PHE A 1 98 ? -4.160 4.333 5.991 1.00 93.69 98 PHE A N 1
ATOM 797 C CA . PHE A 1 98 ? -3.984 3.506 4.805 1.00 93.69 98 PHE A CA 1
ATOM 798 C C . PHE A 1 98 ? -3.824 2.048 5.222 1.00 93.69 98 PHE A C 1
ATOM 800 O O . PHE A 1 98 ? -3.041 1.720 6.115 1.00 93.69 98 PHE A O 1
ATOM 807 N N . HIS A 1 99 ? -4.550 1.161 4.547 1.00 93.12 99 HIS A N 1
ATOM 808 C CA . HIS A 1 99 ? -4.472 -0.276 4.774 1.00 93.12 99 HIS A CA 1
ATOM 809 C C . HIS A 1 99 ? -3.959 -0.971 3.518 1.00 93.12 99 HIS A C 1
ATOM 811 O O . HIS A 1 99 ? -4.378 -0.656 2.406 1.00 93.12 99 HIS A O 1
ATOM 817 N N . SER A 1 100 ? -3.071 -1.941 3.713 1.00 91.88 100 SER A N 1
ATOM 818 C CA . SER A 1 100 ? -2.573 -2.807 2.649 1.00 91.88 100 SER A CA 1
ATOM 819 C C . SER A 1 100 ? -3.014 -4.244 2.908 1.00 91.88 100 SER A C 1
ATOM 821 O O . SER A 1 100 ? -3.051 -4.700 4.053 1.00 91.88 100 SER A O 1
ATOM 823 N N . GLY A 1 101 ? -3.383 -4.956 1.845 1.00 87.06 101 GLY A N 1
ATOM 824 C CA . GLY A 1 101 ? -3.724 -6.372 1.926 1.00 87.06 101 GLY A CA 1
ATOM 825 C C . GLY A 1 101 ? -2.479 -7.234 2.148 1.00 87.06 101 GLY A C 1
ATOM 826 O O . GLY A 1 101 ? -1.422 -6.970 1.587 1.00 87.06 101 GLY A O 1
ATOM 827 N N . GLN A 1 102 ? -2.606 -8.308 2.932 1.00 84.06 102 GLN A N 1
ATOM 828 C CA . GLN A 1 102 ? -1.493 -9.239 3.180 1.00 84.06 102 GLN A CA 1
ATOM 829 C C . GLN A 1 102 ? -1.211 -10.174 1.989 1.00 84.06 102 GLN A C 1
ATOM 831 O O . GLN A 1 102 ? -0.137 -10.763 1.897 1.00 84.06 102 GLN A O 1
ATOM 836 N N . ARG A 1 103 ? -2.185 -10.350 1.088 1.00 83.56 103 ARG A N 1
ATOM 837 C CA . ARG A 1 103 ? -2.100 -11.288 -0.038 1.00 83.56 103 ARG A CA 1
ATOM 838 C C . ARG A 1 103 ? -1.773 -10.563 -1.337 1.00 83.56 103 ARG A C 1
ATOM 840 O O . ARG A 1 103 ? -2.344 -9.515 -1.623 1.00 83.56 103 ARG A O 1
ATOM 847 N N . LEU A 1 104 ? -0.903 -11.174 -2.136 1.00 83.62 104 LEU A N 1
ATOM 848 C CA . LEU A 1 104 ? -0.601 -10.738 -3.497 1.00 83.62 104 LEU A CA 1
ATOM 849 C C . LEU A 1 104 ? -1.699 -11.240 -4.446 1.00 83.62 104 LEU A C 1
ATOM 851 O O . LEU A 1 104 ? -2.079 -12.406 -4.375 1.00 83.62 104 LEU A O 1
ATOM 855 N N . LEU A 1 105 ? -2.208 -10.356 -5.308 1.00 78.75 105 LEU A N 1
ATOM 856 C CA . LEU A 1 105 ? -3.304 -10.661 -6.243 1.00 78.75 105 LEU A CA 1
ATOM 857 C C . LEU A 1 105 ? -2.879 -11.585 -7.389 1.00 78.75 105 LEU A C 1
ATOM 859 O O . LEU A 1 105 ? -3.686 -12.365 -7.878 1.00 78.75 105 LEU A O 1
ATOM 863 N N . ASP A 1 106 ? -1.617 -11.503 -7.801 1.00 75.56 106 ASP A N 1
ATOM 864 C CA . ASP A 1 106 ? -1.035 -12.338 -8.849 1.00 75.56 106 ASP A CA 1
ATOM 865 C C . ASP A 1 106 ? 0.456 -12.516 -8.521 1.00 75.56 106 ASP A C 1
ATOM 867 O O . ASP A 1 106 ? 1.257 -11.625 -8.822 1.00 75.56 106 ASP A O 1
ATOM 871 N N . PRO A 1 107 ? 0.853 -13.584 -7.800 1.00 73.50 107 PRO A N 1
ATOM 872 C CA . PRO A 1 107 ? 2.255 -13.862 -7.521 1.00 73.50 107 PRO A CA 1
ATOM 873 C C . PRO A 1 107 ? 2.941 -14.329 -8.811 1.00 73.50 107 PRO A C 1
ATOM 875 O O . PRO A 1 107 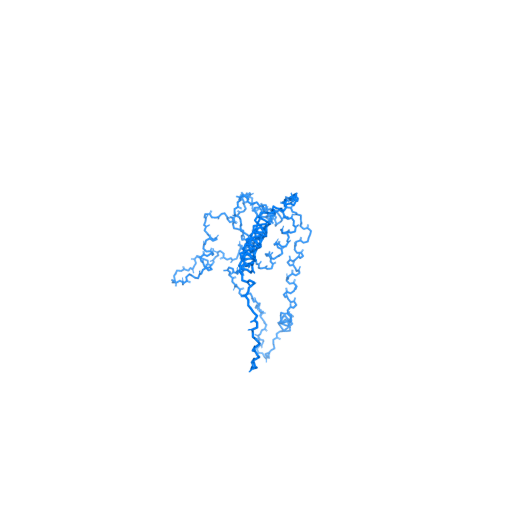? 3.224 -15.510 -9.009 1.00 73.50 107 PRO A O 1
ATOM 878 N N . THR A 1 108 ? 3.205 -13.393 -9.719 1.00 73.88 108 THR A N 1
ATOM 879 C CA . THR A 1 108 ? 3.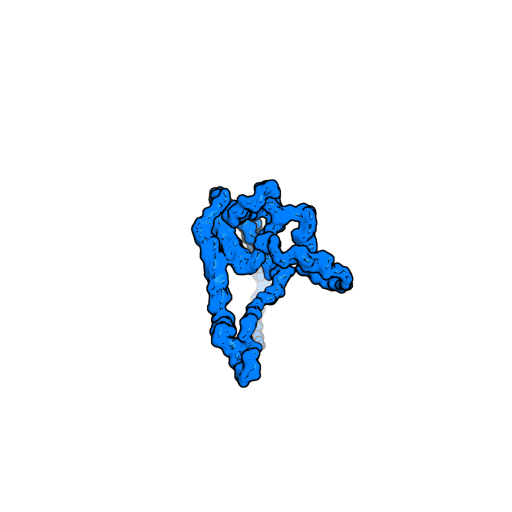977 -13.668 -10.924 1.00 73.88 108 THR A CA 1
ATOM 880 C C . THR A 1 108 ? 5.447 -13.781 -10.562 1.00 73.88 108 THR A C 1
ATOM 882 O O . THR A 1 108 ? 6.045 -12.856 -10.007 1.00 73.88 108 THR A O 1
ATOM 885 N N . TRP A 1 109 ? 6.047 -14.908 -10.922 1.00 74.50 109 TRP A N 1
ATOM 886 C CA . TRP A 1 109 ? 7.483 -15.097 -10.816 1.00 74.50 109 TRP A CA 1
ATOM 887 C C . TRP A 1 109 ? 8.158 -14.294 -11.923 1.00 74.50 109 TRP A C 1
ATOM 889 O O . TRP A 1 109 ? 7.971 -14.568 -13.108 1.00 74.50 109 TRP A O 1
ATOM 899 N N . PHE A 1 110 ? 8.934 -13.286 -11.538 1.00 78.75 110 PHE A N 1
ATOM 900 C CA . PHE A 1 110 ? 9.781 -12.555 -12.471 1.00 78.75 110 PHE A CA 1
ATOM 901 C C . PHE A 1 110 ? 11.144 -13.238 -12.550 1.00 78.75 110 PHE A C 1
ATOM 903 O O . PHE A 1 110 ? 11.743 -13.572 -11.528 1.00 78.75 110 PHE A O 1
ATOM 910 N N . GLY A 1 111 ? 11.633 -13.434 -13.770 1.00 84.88 111 GLY A N 1
ATOM 911 C CA . GLY A 1 111 ? 12.948 -13.999 -14.040 1.00 84.88 111 GLY A CA 1
ATOM 912 C C . GLY A 1 111 ? 13.645 -13.251 -15.168 1.00 84.88 111 GLY A C 1
ATOM 913 O O . GLY A 1 111 ? 13.030 -12.463 -15.885 1.00 84.88 111 GLY A O 1
ATOM 914 N N . TRP A 1 112 ? 14.937 -13.515 -15.325 1.00 85.88 112 TRP A N 1
ATOM 915 C CA . TRP A 1 112 ? 15.743 -12.962 -16.407 1.00 85.88 112 TRP A CA 1
ATOM 916 C C . TRP A 1 112 ? 16.133 -14.070 -17.367 1.00 85.88 112 TRP A C 1
ATOM 918 O O . TRP A 1 112 ? 16.611 -15.126 -16.955 1.00 85.88 112 TRP A O 1
ATOM 928 N N . THR A 1 113 ? 15.961 -13.805 -18.656 1.00 84.69 113 THR A N 1
ATOM 929 C CA . THR A 1 113 ? 16.464 -14.661 -19.728 1.00 84.69 113 THR A CA 1
ATOM 930 C C . THR A 1 113 ? 17.628 -13.955 -20.406 1.00 84.69 113 THR A C 1
ATOM 932 O O . THR A 1 113 ? 17.462 -12.858 -20.938 1.00 84.69 113 THR A O 1
ATOM 935 N N . PHE A 1 114 ? 18.803 -14.578 -20.407 1.00 83.25 114 PHE A N 1
ATOM 936 C CA . PHE A 1 114 ? 19.981 -14.058 -21.098 1.00 83.25 114 PHE A CA 1
ATOM 937 C C . PHE A 1 114 ? 20.028 -14.635 -22.514 1.00 83.25 114 PHE A C 1
ATOM 939 O O . PHE A 1 114 ? 20.346 -15.811 -22.701 1.00 83.25 114 PHE A O 1
ATOM 946 N N . GLN A 1 115 ? 19.704 -13.820 -23.520 1.00 78.38 115 GLN A N 1
ATOM 947 C CA . GLN A 1 115 ? 19.866 -14.223 -24.918 1.00 78.38 115 GLN A CA 1
ATOM 948 C C . GLN A 1 115 ? 21.361 -14.362 -25.241 1.00 78.38 115 GLN A C 1
ATOM 950 O O . GLN A 1 115 ? 22.159 -13.497 -24.892 1.00 78.38 115 GLN A O 1
ATOM 955 N N . GLY A 1 116 ? 21.749 -15.489 -25.847 1.00 70.94 116 GLY A N 1
ATOM 956 C CA . GLY A 1 116 ? 23.155 -15.807 -26.139 1.00 70.94 116 GLY A CA 1
ATOM 957 C C . GLY A 1 116 ? 23.984 -16.292 -24.937 1.00 70.94 116 GLY A C 1
ATOM 958 O O . GLY A 1 116 ? 25.193 -16.460 -25.062 1.00 70.94 116 GLY A O 1
ATOM 959 N N . GLY A 1 117 ? 23.365 -16.531 -23.772 1.00 60.75 117 GLY A N 1
ATOM 960 C CA . GLY A 1 117 ? 24.063 -16.832 -22.511 1.00 60.75 117 GLY A CA 1
ATOM 961 C C . GLY A 1 117 ? 24.462 -18.293 -22.263 1.00 60.75 117 GLY A C 1
ATOM 962 O O . GLY A 1 117 ? 25.122 -18.573 -21.261 1.00 60.75 117 GLY A O 1
ATOM 963 N N . GLY A 1 118 ? 24.101 -19.232 -23.142 1.00 52.88 118 GLY A N 1
ATOM 964 C CA . GLY A 1 118 ? 24.379 -20.650 -22.921 1.00 52.88 118 GLY A CA 1
ATOM 965 C C . GLY A 1 118 ? 24.496 -21.450 -24.211 1.00 52.88 118 GLY A C 1
ATOM 966 O O . GLY A 1 118 ? 23.488 -21.690 -24.866 1.00 52.88 118 GLY A O 1
ATOM 967 N N . ARG A 1 119 ? 25.721 -21.931 -24.470 1.00 51.34 119 ARG A N 1
ATOM 968 C CA . ARG A 1 119 ? 26.188 -22.754 -25.603 1.00 51.34 119 ARG A CA 1
ATOM 969 C C . ARG A 1 119 ? 26.569 -21.956 -26.854 1.00 51.34 119 ARG A C 1
ATOM 971 O O . ARG A 1 119 ? 25.855 -21.974 -27.849 1.00 51.34 119 ARG A O 1
ATOM 978 N N . SER A 1 120 ? 27.767 -21.362 -26.845 1.00 52.38 120 SER A N 1
ATOM 979 C CA . SER A 1 120 ? 28.563 -21.472 -28.071 1.00 52.38 120 SER A CA 1
ATOM 980 C C . SER A 1 120 ? 28.904 -22.955 -28.239 1.00 52.38 120 SER A C 1
ATOM 982 O O . SER A 1 120 ? 29.177 -23.663 -27.265 1.00 52.38 120 SER A O 1
ATOM 984 N N . SER A 1 121 ? 28.785 -23.441 -29.463 1.00 57.31 121 SER A N 1
ATOM 985 C CA . SER A 1 121 ? 28.784 -24.851 -29.862 1.00 57.31 121 SER A CA 1
ATOM 986 C C . SER A 1 121 ? 30.060 -25.628 -29.517 1.00 57.31 121 SER A C 1
ATOM 988 O O . SER A 1 121 ? 30.086 -26.838 -29.707 1.00 57.31 121 SER A O 1
ATOM 990 N N . GLU A 1 122 ? 31.101 -24.980 -28.989 1.00 57.50 122 GLU A N 1
ATOM 991 C CA . GLU A 1 122 ? 32.421 -25.600 -28.846 1.00 57.50 122 GLU A CA 1
ATOM 992 C C . GLU A 1 122 ? 32.867 -25.830 -27.400 1.00 57.50 122 GLU A C 1
ATOM 994 O O . GLU A 1 122 ? 33.535 -26.831 -27.148 1.00 57.50 122 GLU A O 1
ATOM 999 N N . ARG A 1 123 ? 32.473 -24.999 -26.420 1.00 54.41 123 ARG A N 1
ATOM 1000 C CA . ARG A 1 123 ? 32.726 -25.257 -24.986 1.00 54.41 123 ARG A CA 1
ATOM 1001 C C . ARG A 1 123 ? 31.644 -24.612 -24.127 1.00 54.41 123 ARG A C 1
ATOM 1003 O O . ARG A 1 123 ? 31.429 -23.408 -24.148 1.00 54.41 123 ARG A O 1
ATOM 1010 N N . SER A 1 124 ? 30.968 -25.432 -23.340 1.00 54.91 124 SER A N 1
ATOM 1011 C CA . SER A 1 124 ? 29.868 -25.113 -22.428 1.00 54.91 124 SER A CA 1
ATOM 1012 C C . SER A 1 124 ? 30.247 -24.156 -21.282 1.00 54.91 124 SER A C 1
ATOM 1014 O O . SER A 1 124 ? 30.265 -24.551 -20.116 1.00 54.91 124 SER A O 1
ATOM 1016 N N . SER A 1 125 ? 30.534 -22.885 -21.578 1.00 65.75 125 SER A N 1
ATOM 1017 C CA . SER A 1 125 ? 30.762 -21.848 -20.564 1.00 65.75 125 SER A CA 1
ATOM 1018 C C . SER A 1 125 ? 29.553 -20.920 -20.425 1.00 65.75 125 SER A C 1
ATOM 1020 O O . SER A 1 125 ? 29.173 -20.235 -21.371 1.00 65.75 125 SER A O 1
ATOM 1022 N N . VAL A 1 126 ? 28.967 -20.880 -19.225 1.00 75.06 126 VAL A N 1
ATOM 1023 C CA . VAL A 1 126 ? 27.993 -19.855 -18.804 1.00 75.06 126 VAL A CA 1
ATOM 1024 C C . VAL A 1 126 ? 28.650 -18.475 -18.899 1.00 75.06 126 VAL A C 1
ATOM 1026 O O . VAL A 1 126 ? 29.787 -18.323 -18.444 1.00 75.06 126 VAL A O 1
ATOM 1029 N N . SER A 1 127 ? 27.954 -17.479 -19.456 1.00 83.44 127 SER A N 1
ATOM 1030 C CA . SER A 1 127 ? 28.501 -16.122 -19.583 1.00 83.44 127 SER A CA 1
ATOM 1031 C C . SER A 1 127 ? 28.898 -15.537 -18.217 1.00 83.44 127 SER A C 1
ATOM 1033 O O . SER A 1 127 ? 28.232 -15.764 -17.201 1.00 83.44 127 SER A O 1
ATOM 1035 N N . ALA A 1 128 ? 29.983 -14.755 -18.181 1.00 85.75 128 ALA A N 1
ATOM 1036 C CA . ALA A 1 128 ? 30.425 -14.085 -16.955 1.00 85.75 128 ALA A CA 1
ATOM 1037 C C . ALA A 1 128 ? 29.328 -13.167 -16.381 1.00 85.75 128 ALA A C 1
ATOM 1039 O O . ALA A 1 128 ? 29.131 -13.118 -15.169 1.00 85.75 128 ALA A O 1
ATOM 1040 N N . VAL A 1 129 ? 28.555 -12.514 -17.258 1.00 87.00 129 VAL A N 1
ATOM 1041 C CA . VAL A 1 129 ? 27.413 -11.665 -16.884 1.00 87.00 129 VAL A CA 1
ATOM 1042 C C . VAL A 1 129 ? 26.346 -12.465 -16.140 1.00 87.00 129 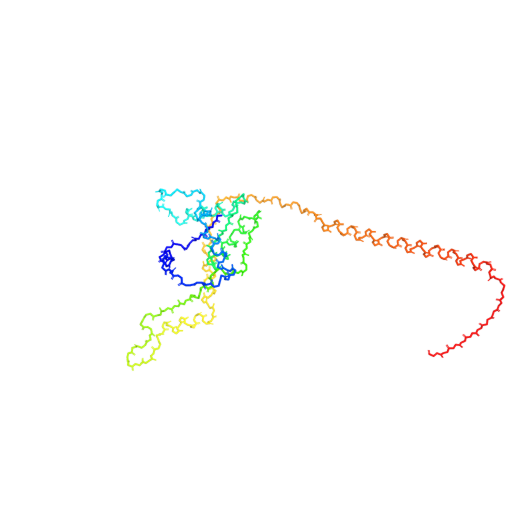VAL A C 1
ATOM 1044 O O . VAL A 1 129 ? 25.915 -12.045 -15.069 1.00 87.00 129 VAL A O 1
ATOM 1047 N N . GLN A 1 130 ? 25.956 -13.635 -16.655 1.00 88.62 130 GLN A N 1
ATOM 1048 C CA . GLN A 1 130 ? 24.959 -14.483 -16.002 1.00 88.62 130 GLN A CA 1
ATOM 1049 C C . GLN A 1 130 ? 25.445 -14.961 -14.627 1.00 88.62 130 GLN A C 1
ATOM 1051 O O . GLN A 1 130 ? 24.678 -14.913 -13.668 1.00 88.62 130 GLN A O 1
ATOM 1056 N N . ARG A 1 131 ? 26.715 -15.378 -14.506 1.00 88.69 131 ARG A N 1
ATOM 1057 C CA . ARG A 1 131 ? 27.297 -15.810 -13.220 1.00 88.69 131 ARG A CA 1
ATOM 1058 C C . ARG A 1 131 ? 27.314 -14.682 -12.188 1.00 88.69 131 ARG A C 1
ATOM 1060 O O . ARG A 1 131 ? 26.882 -14.885 -11.057 1.00 88.69 131 ARG A O 1
ATOM 1067 N N . ASN A 1 132 ? 27.762 -13.492 -12.586 1.00 92.81 132 ASN A N 1
ATOM 1068 C CA . ASN A 1 132 ? 27.814 -12.329 -11.700 1.00 92.81 132 ASN A CA 1
ATOM 1069 C C . ASN A 1 132 ? 26.411 -11.882 -11.279 1.00 92.81 132 ASN A C 1
ATOM 1071 O O . ASN A 1 132 ? 26.181 -11.587 -10.108 1.00 92.81 132 ASN A O 1
ATOM 1075 N N . PHE A 1 133 ? 25.454 -11.882 -12.209 1.00 92.06 133 PHE A N 1
ATOM 1076 C CA . PHE A 1 133 ? 24.069 -11.550 -11.897 1.00 92.06 133 PHE A CA 1
ATOM 1077 C C . PHE A 1 133 ? 23.440 -12.572 -10.942 1.00 92.06 133 PHE A C 1
ATOM 1079 O O . PHE A 1 133 ? 22.790 -12.189 -9.971 1.00 92.06 133 PHE A O 1
ATOM 1086 N N . GLN A 1 134 ? 23.682 -13.866 -11.165 1.00 92.44 134 GLN A N 1
ATOM 1087 C CA . GLN A 1 134 ? 23.228 -14.918 -10.260 1.00 92.44 134 GLN A CA 1
ATOM 1088 C C . GLN A 1 134 ? 23.785 -14.713 -8.848 1.00 92.44 134 GLN A C 1
ATOM 1090 O O . GLN A 1 134 ? 23.013 -14.775 -7.897 1.00 92.44 134 GLN A O 1
ATOM 1095 N N . ALA A 1 135 ? 25.080 -14.405 -8.712 1.00 95.31 135 ALA A N 1
ATOM 1096 C CA . ALA A 1 135 ? 25.698 -14.096 -7.422 1.00 95.31 135 ALA A CA 1
ATOM 1097 C C . ALA A 1 135 ? 25.076 -12.856 -6.747 1.00 95.31 135 ALA A C 1
ATOM 1099 O O . ALA A 1 135 ? 24.861 -12.839 -5.533 1.00 95.31 135 ALA A O 1
ATOM 1100 N N . LEU A 1 136 ? 24.733 -11.824 -7.523 1.00 95.75 136 LEU A N 1
ATOM 1101 C CA . LEU A 1 136 ? 24.088 -10.599 -7.033 1.00 95.75 136 LEU A CA 1
ATOM 1102 C C . LEU A 1 136 ? 22.660 -10.871 -6.520 1.00 95.75 136 LEU A C 1
ATOM 1104 O O . LEU A 1 136 ? 22.251 -10.342 -5.484 1.00 95.75 136 LEU A O 1
ATOM 1108 N N . VAL A 1 137 ? 21.908 -11.735 -7.207 1.00 94.25 137 VAL A N 1
ATOM 1109 C CA . VAL A 1 137 ? 20.570 -12.159 -6.771 1.00 94.25 137 VAL A CA 1
ATOM 1110 C C . VAL A 1 137 ? 20.652 -13.094 -5.563 1.00 94.25 137 VAL A C 1
ATOM 1112 O O . VAL A 1 137 ? 19.949 -12.864 -4.580 1.00 94.25 137 VAL A O 1
ATOM 1115 N N . SER A 1 138 ? 21.527 -14.105 -5.586 1.00 94.25 138 SER A N 1
ATOM 1116 C CA . SER A 1 138 ? 21.638 -15.104 -4.513 1.00 94.25 138 SER A CA 1
ATOM 1117 C C . SER A 1 138 ? 22.169 -14.525 -3.203 1.00 94.25 138 SER A C 1
ATOM 1119 O O . SER A 1 138 ? 21.799 -14.994 -2.134 1.00 94.25 138 SER A O 1
ATOM 1121 N N . SER A 1 139 ? 23.014 -13.493 -3.271 1.00 97.12 139 SER A N 1
ATOM 1122 C CA . SER A 1 139 ? 23.483 -12.754 -2.090 1.00 97.12 139 SER A CA 1
ATOM 1123 C C . SER A 1 139 ? 22.419 -11.829 -1.482 1.00 97.12 139 SER A C 1
ATOM 1125 O O . SER A 1 139 ? 22.619 -11.299 -0.392 1.00 97.12 139 SER A O 1
ATOM 1127 N N . GLY A 1 140 ? 21.294 -11.598 -2.170 1.00 94.75 140 GLY A N 1
ATOM 1128 C CA . GLY A 1 140 ? 20.232 -10.694 -1.721 1.00 94.75 140 GLY A CA 1
ATOM 1129 C C . GLY A 1 140 ? 20.515 -9.204 -1.946 1.00 94.75 140 GLY A C 1
ATOM 1130 O O . GLY A 1 140 ? 19.649 -8.376 -1.651 1.00 94.75 140 GLY A O 1
ATOM 1131 N N . ILE A 1 141 ? 21.673 -8.844 -2.518 1.00 96.44 141 ILE A N 1
ATOM 1132 C CA . ILE A 1 141 ? 22.033 -7.453 -2.851 1.00 96.44 141 ILE A CA 1
ATOM 1133 C C . ILE A 1 141 ? 20.983 -6.843 -3.784 1.00 96.44 141 ILE A C 1
ATOM 1135 O O . ILE A 1 141 ? 20.542 -5.714 -3.571 1.00 96.44 141 ILE A O 1
ATOM 1139 N N . TYR A 1 142 ? 20.513 -7.619 -4.765 1.00 92.69 142 TYR A N 1
ATOM 1140 C CA . TYR A 1 142 ? 19.494 -7.173 -5.716 1.00 92.69 142 TYR A CA 1
ATOM 1141 C C . TYR A 1 142 ? 18.199 -6.720 -5.027 1.00 92.69 142 TYR A C 1
ATOM 1143 O O . TYR A 1 142 ? 17.620 -5.694 -5.380 1.00 92.69 142 TYR A O 1
ATOM 1151 N N . SER A 1 143 ? 17.755 -7.484 -4.025 1.00 89.44 143 SER A N 1
ATOM 1152 C CA . SER A 1 143 ? 16.516 -7.217 -3.290 1.00 89.44 143 SER A CA 1
ATOM 1153 C C . SER A 1 143 ? 16.605 -5.906 -2.505 1.00 89.44 143 SER A C 1
ATOM 1155 O O . SER A 1 143 ? 15.704 -5.069 -2.581 1.00 89.44 143 SER A O 1
ATOM 1157 N N . ARG A 1 144 ? 17.735 -5.675 -1.822 1.00 91.56 144 ARG A N 1
ATOM 1158 C CA . ARG A 1 144 ? 17.984 -4.412 -1.110 1.00 91.56 144 ARG A CA 1
ATOM 1159 C C . ARG A 1 144 ? 18.049 -3.226 -2.065 1.00 91.56 144 ARG A C 1
ATOM 1161 O O . ARG A 1 144 ? 17.397 -2.219 -1.808 1.00 91.56 144 ARG A O 1
ATOM 1168 N N . LEU A 1 145 ? 18.759 -3.372 -3.184 1.00 93.62 145 LEU A N 1
ATOM 1169 C CA . LEU A 1 145 ? 18.878 -2.317 -4.189 1.00 93.62 145 LEU A CA 1
ATOM 1170 C C . LEU A 1 145 ? 17.511 -1.917 -4.760 1.00 93.62 145 LEU A C 1
ATOM 1172 O O . LEU A 1 145 ? 17.218 -0.732 -4.882 1.00 93.62 145 LEU A O 1
ATOM 1176 N N . LYS A 1 146 ? 16.642 -2.892 -5.056 1.00 88.81 146 LYS A N 1
ATOM 1177 C CA . LYS A 1 146 ? 15.259 -2.627 -5.482 1.00 88.81 146 LYS A CA 1
ATOM 1178 C C . LYS A 1 146 ? 14.464 -1.840 -4.440 1.00 88.81 146 LYS A C 1
ATOM 1180 O O . LYS A 1 146 ? 13.757 -0.902 -4.796 1.00 88.81 146 LYS A O 1
ATOM 1185 N N . MET A 1 147 ? 14.572 -2.222 -3.169 1.00 86.56 147 MET A N 1
ATOM 1186 C CA . MET A 1 147 ? 13.863 -1.551 -2.080 1.00 86.56 147 MET A CA 1
ATOM 1187 C C . MET A 1 147 ? 14.357 -0.112 -1.885 1.00 86.56 147 MET A C 1
ATOM 1189 O O . MET A 1 147 ? 13.547 0.799 -1.721 1.00 86.56 147 MET A O 1
ATOM 1193 N N . GLU A 1 148 ? 15.670 0.117 -1.952 1.00 89.44 148 GLU A N 1
ATOM 1194 C CA . GLU A 1 148 ? 16.243 1.465 -1.898 1.00 89.44 148 GLU A CA 1
ATOM 1195 C C . GLU A 1 148 ? 15.847 2.308 -3.109 1.00 89.44 148 GLU A C 1
ATOM 1197 O O . GLU A 1 148 ? 15.481 3.468 -2.942 1.00 89.44 148 GLU A O 1
ATOM 1202 N N . MET A 1 149 ? 15.835 1.729 -4.312 1.00 90.19 149 MET A N 1
ATOM 1203 C CA . MET A 1 149 ? 15.366 2.411 -5.519 1.00 90.19 149 MET A CA 1
ATOM 1204 C C . MET A 1 149 ? 13.900 2.840 -5.382 1.00 90.19 149 MET A C 1
ATOM 1206 O O . MET A 1 149 ? 13.573 3.995 -5.650 1.00 90.19 149 MET A O 1
ATOM 1210 N N . ALA A 1 150 ? 13.033 1.946 -4.895 1.00 84.25 150 ALA A N 1
ATOM 1211 C CA . ALA A 1 150 ? 11.629 2.256 -4.636 1.00 84.25 150 ALA A CA 1
ATOM 1212 C C . ALA A 1 150 ? 11.462 3.334 -3.553 1.00 84.25 150 ALA A C 1
ATOM 1214 O O . ALA A 1 150 ? 10.611 4.208 -3.680 1.00 84.25 150 ALA A O 1
ATOM 1215 N N . ARG A 1 151 ? 12.296 3.324 -2.506 1.00 83.50 151 ARG A N 1
ATOM 1216 C CA . ARG A 1 151 ? 12.285 4.354 -1.456 1.00 83.50 151 ARG A CA 1
ATOM 1217 C C . ARG A 1 151 ? 12.753 5.714 -1.976 1.00 83.50 151 ARG A C 1
ATOM 1219 O O . ARG A 1 151 ? 12.163 6.734 -1.625 1.00 83.50 151 ARG A O 1
ATOM 1226 N N . ASN A 1 152 ? 13.785 5.723 -2.815 1.00 89.38 152 ASN A N 1
ATOM 1227 C CA . ASN A 1 152 ? 14.355 6.935 -3.398 1.00 89.38 152 ASN A CA 1
ATOM 1228 C C . ASN A 1 152 ? 13.442 7.566 -4.453 1.00 89.38 152 ASN A C 1
ATOM 1230 O O . ASN A 1 152 ? 13.471 8.781 -4.611 1.00 89.38 152 ASN A O 1
ATOM 1234 N N . MET A 1 153 ? 12.581 6.780 -5.108 1.00 86.88 153 MET A N 1
ATOM 1235 C CA . MET A 1 153 ? 11.599 7.277 -6.082 1.00 86.88 153 MET A CA 1
ATOM 1236 C C . MET A 1 153 ? 10.641 8.332 -5.501 1.00 86.88 153 MET A C 1
ATOM 1238 O O . MET A 1 153 ? 10.115 9.163 -6.236 1.00 86.88 153 MET A O 1
ATOM 1242 N N . TRP A 1 154 ? 10.441 8.328 -4.179 1.00 85.44 154 TRP A N 1
ATOM 1243 C CA . TRP A 1 154 ? 9.537 9.245 -3.478 1.00 85.44 154 TRP A CA 1
ATOM 1244 C C . TRP A 1 154 ? 10.254 10.385 -2.746 1.00 85.44 154 TRP A C 1
ATOM 1246 O O . TRP A 1 154 ? 9.607 11.225 -2.113 1.00 85.44 154 TRP A O 1
ATOM 1256 N N . VAL A 1 155 ? 11.588 10.431 -2.804 1.00 87.75 155 VAL A N 1
ATOM 1257 C CA . VAL A 1 155 ? 12.373 11.507 -2.193 1.00 87.75 155 VAL A CA 1
ATOM 1258 C C . VAL A 1 155 ? 12.177 12.780 -3.015 1.00 87.75 155 VAL A C 1
ATOM 1260 O O . VAL A 1 155 ? 12.419 12.799 -4.215 1.00 87.75 155 VAL A O 1
ATOM 1263 N N . GLY A 1 156 ? 11.711 13.848 -2.364 1.00 88.50 156 GLY A N 1
ATOM 1264 C CA . GLY A 1 156 ? 11.439 15.134 -3.016 1.00 88.50 156 GLY A CA 1
ATOM 1265 C C . GLY A 1 156 ? 10.040 15.272 -3.625 1.00 88.50 156 GLY A C 1
ATOM 1266 O O . GLY A 1 156 ? 9.706 16.354 -4.092 1.00 88.50 156 GLY A O 1
ATOM 1267 N N . ARG A 1 157 ? 9.191 14.233 -3.580 1.00 91.56 157 ARG A N 1
ATOM 1268 C CA . ARG A 1 157 ? 7.777 14.363 -3.972 1.00 91.56 157 ARG A CA 1
ATOM 1269 C C . ARG A 1 157 ? 7.027 15.246 -2.969 1.00 91.56 157 ARG A C 1
ATOM 1271 O O . ARG A 1 157 ? 7.066 15.004 -1.756 1.00 91.56 157 ARG A O 1
ATOM 1278 N N . GLU A 1 158 ? 6.315 16.240 -3.486 1.00 94.06 158 GLU A N 1
ATOM 1279 C CA . GLU A 1 158 ? 5.403 17.076 -2.707 1.00 94.06 158 GLU A CA 1
ATOM 1280 C C . GLU A 1 158 ? 3.991 16.472 -2.686 1.00 94.06 158 GLU A C 1
ATOM 1282 O O . GLU A 1 158 ? 3.567 15.887 -3.685 1.00 94.06 158 GLU A O 1
ATOM 1287 N N . PRO A 1 159 ? 3.275 16.554 -1.549 1.00 95.12 159 PRO A N 1
ATOM 1288 C CA . PRO A 1 159 ? 1.904 16.071 -1.462 1.00 95.12 159 PRO A CA 1
ATOM 1289 C C . PRO A 1 159 ? 0.965 16.937 -2.309 1.00 95.12 159 PRO A C 1
ATOM 1291 O O . PRO A 1 159 ? 1.102 18.158 -2.355 1.00 95.12 159 PRO A O 1
ATOM 1294 N N . VAL A 1 160 ? -0.032 16.315 -2.938 1.00 95.44 160 VAL A N 1
ATOM 1295 C CA . VAL A 1 160 ? -1.034 17.029 -3.756 1.00 95.44 160 VAL A CA 1
ATOM 1296 C C . VAL A 1 160 ? -1.941 17.934 -2.925 1.00 95.44 160 VAL A C 1
ATOM 1298 O O . VAL A 1 160 ? -2.448 18.941 -3.424 1.00 95.44 160 VAL A O 1
ATOM 1301 N N . SER A 1 161 ? -2.164 17.587 -1.662 1.00 91.94 161 SER A N 1
ATOM 1302 C CA . SER A 1 161 ? -2.897 18.429 -0.724 1.00 91.94 161 SER A CA 1
ATOM 1303 C C . SER A 1 161 ? -2.202 18.426 0.623 1.00 91.94 161 SER A C 1
ATOM 1305 O O . SER A 1 161 ? -1.840 17.367 1.132 1.00 91.94 161 SER A O 1
ATOM 1307 N N . ASN A 1 162 ? -2.060 19.606 1.221 1.00 89.81 162 ASN A N 1
ATOM 1308 C CA . ASN A 1 162 ? -1.571 19.711 2.586 1.00 89.81 162 ASN A CA 1
ATOM 1309 C C . ASN A 1 162 ? -2.623 19.129 3.528 1.00 89.81 162 ASN A C 1
ATOM 1311 O O . ASN A 1 162 ? -3.685 19.715 3.729 1.00 89.81 162 ASN A O 1
ATOM 1315 N N . ASP A 1 163 ? -2.315 17.969 4.095 1.00 83.44 163 ASP A N 1
ATOM 1316 C CA . ASP A 1 163 ? -3.077 17.412 5.198 1.00 83.44 163 ASP A CA 1
ATOM 1317 C C . ASP A 1 163 ? -2.694 18.208 6.442 1.00 83.44 163 ASP A C 1
ATOM 1319 O O . ASP A 1 163 ? -1.691 17.937 7.106 1.00 83.44 163 ASP A O 1
ATOM 1323 N N . THR A 1 164 ? -3.436 19.283 6.706 1.00 75.38 164 THR A N 1
ATOM 1324 C CA . THR A 1 164 ? -3.356 19.964 7.997 1.00 75.38 164 THR A CA 1
ATOM 1325 C C . THR A 1 164 ? -3.618 18.909 9.051 1.00 75.38 164 THR A C 1
ATOM 1327 O O . THR A 1 164 ? -4.710 18.343 9.097 1.00 75.38 164 THR A O 1
ATOM 1330 N N . ILE A 1 165 ? -2.568 18.618 9.822 1.00 66.19 165 ILE A N 1
ATOM 1331 C CA . ILE A 1 165 ? -2.532 17.622 10.888 1.00 66.19 165 ILE A CA 1
ATOM 1332 C C . ILE A 1 165 ? -3.887 17.653 11.588 1.00 66.19 165 ILE A C 1
ATOM 1334 O O . ILE A 1 165 ? -4.277 18.723 12.070 1.00 66.19 165 ILE A O 1
ATOM 1338 N N . PRO A 1 166 ? -4.623 16.532 11.639 1.00 59.22 166 PRO A N 1
ATOM 1339 C CA . PRO A 1 166 ? -5.814 16.519 12.447 1.00 59.22 166 PRO A CA 1
ATOM 1340 C C . PRO A 1 166 ? -5.295 16.736 13.853 1.00 59.22 166 PRO A C 1
ATOM 1342 O O . PRO A 1 166 ? -4.461 15.967 14.336 1.00 59.22 166 PRO A O 1
ATOM 1345 N N . THR A 1 167 ? -5.724 17.838 14.458 1.00 53.84 167 THR A N 1
ATOM 1346 C CA . THR A 1 167 ? -5.649 18.095 15.887 1.00 53.84 167 THR A CA 1
ATOM 1347 C C . THR A 1 167 ? -5.873 16.755 16.556 1.00 53.84 167 THR A C 1
ATOM 1349 O O . THR A 1 167 ? -6.992 16.252 16.456 1.00 53.84 167 THR A O 1
ATOM 1352 N N . VAL A 1 168 ? -4.776 16.135 17.030 1.00 61.91 168 VAL A N 1
ATOM 1353 C CA . VAL A 1 168 ? -4.693 14.742 17.500 1.00 61.91 168 VAL A CA 1
ATOM 1354 C C . VAL A 1 168 ? -6.050 14.378 18.040 1.00 61.91 168 VAL A C 1
ATOM 1356 O O . VAL A 1 168 ? -6.430 14.985 19.042 1.00 61.91 168 VAL A O 1
ATOM 1359 N N . ALA A 1 169 ? -6.803 13.545 17.299 1.00 56.53 169 ALA A N 1
ATOM 1360 C CA . ALA A 1 169 ? -8.197 13.265 17.622 1.00 56.53 169 ALA A CA 1
ATOM 1361 C C . ALA A 1 169 ? -8.208 13.000 19.124 1.00 56.53 169 ALA A C 1
ATOM 1363 O O . ALA A 1 169 ? -7.494 12.076 19.537 1.00 56.53 169 ALA A O 1
ATOM 1364 N N . PRO A 1 170 ? -8.811 13.903 19.930 1.00 58.34 170 PRO A N 1
ATOM 1365 C CA . PRO A 1 170 ? -8.559 13.954 21.364 1.00 58.34 170 PRO A CA 1
ATOM 1366 C C . PRO A 1 170 ? -8.806 12.548 21.831 1.00 58.34 170 PRO A C 1
ATOM 1368 O O . PRO A 1 170 ? -9.894 12.079 21.514 1.00 58.34 170 PRO A O 1
ATOM 1371 N N . LEU A 1 171 ? -7.795 11.868 22.405 1.00 56.41 171 LEU A N 1
ATOM 1372 C CA . LEU A 1 171 ? -7.867 10.434 22.695 1.00 56.41 171 LEU A CA 1
ATOM 1373 C C . LEU A 1 171 ? -9.230 10.183 23.315 1.00 56.41 171 LEU A C 1
ATOM 1375 O O . LEU A 1 171 ? -9.450 10.475 24.491 1.00 56.41 171 LEU A O 1
ATOM 1379 N N . THR A 1 172 ? -10.179 9.726 22.501 1.00 55.88 172 THR A N 1
ATOM 1380 C CA . THR A 1 172 ? -11.517 9.502 22.989 1.00 55.88 172 THR A CA 1
ATOM 1381 C C . THR A 1 172 ? -11.285 8.257 23.799 1.00 55.88 172 THR A C 1
ATOM 1383 O O . THR A 1 172 ? -11.031 7.197 23.225 1.00 55.88 172 THR A O 1
ATOM 1386 N N . MET A 1 173 ? -11.250 8.413 25.124 1.00 62.34 173 MET A N 1
ATOM 1387 C CA . MET A 1 173 ? -11.191 7.353 26.131 1.00 62.34 173 MET A CA 1
ATOM 1388 C C . MET A 1 173 ? -12.471 6.494 26.038 1.00 62.34 173 MET A C 1
ATOM 1390 O O . MET A 1 173 ? -13.166 6.252 27.018 1.00 62.34 173 MET A O 1
ATOM 1394 N N . GLY A 1 174 ? -12.846 6.093 24.827 1.00 65.00 174 GLY A N 1
ATOM 1395 C CA . GLY A 1 174 ? -14.041 5.362 24.480 1.00 65.00 174 GLY A CA 1
ATOM 1396 C C . GLY A 1 174 ? -13.821 3.908 24.837 1.00 65.00 174 GLY A C 1
ATOM 1397 O O . GLY A 1 174 ? -12.953 3.232 24.289 1.00 65.00 174 GLY A O 1
ATOM 1398 N N . GLY A 1 175 ? -14.589 3.436 25.809 1.00 66.62 175 GLY A N 1
ATOM 1399 C CA . GLY A 1 175 ? -14.645 2.033 26.202 1.00 66.62 175 GLY A CA 1
ATOM 1400 C C . GLY A 1 175 ? -13.590 1.636 27.228 1.00 66.62 175 GLY A C 1
ATOM 1401 O O . GLY A 1 175 ? -13.957 1.253 28.334 1.00 66.62 175 GLY A O 1
ATOM 1402 N N . GLY A 1 176 ? -12.297 1.754 26.910 1.00 79.44 176 GLY A N 1
ATOM 1403 C CA . GLY A 1 176 ? -11.227 1.167 27.735 1.00 79.44 176 GLY A CA 1
ATOM 1404 C C . GLY A 1 176 ? -11.260 1.611 29.202 1.00 79.44 176 GLY A C 1
ATOM 1405 O O . GLY A 1 176 ? -11.316 0.790 30.114 1.00 79.44 176 GLY A O 1
ATOM 1406 N N . ILE A 1 177 ? -11.339 2.913 29.451 1.00 87.88 177 ILE A N 1
ATOM 1407 C CA . ILE A 1 177 ? -11.362 3.444 30.822 1.00 87.88 177 ILE A CA 1
ATOM 1408 C C . ILE A 1 177 ? -12.687 3.189 31.531 1.00 87.88 177 ILE A C 1
ATOM 1410 O O . ILE A 1 177 ? -12.688 2.898 32.724 1.00 87.88 177 ILE A O 1
ATOM 1414 N N . ILE A 1 178 ? -13.801 3.178 30.797 1.00 88.69 178 ILE A N 1
ATOM 1415 C CA . ILE A 1 178 ? -15.108 2.805 31.351 1.00 88.69 178 ILE A CA 1
ATOM 1416 C C . ILE A 1 178 ? -15.069 1.356 31.856 1.00 88.69 178 ILE A C 1
ATOM 1418 O O . ILE A 1 178 ? -15.552 1.081 32.951 1.00 88.69 178 ILE A O 1
ATOM 1422 N N . THR A 1 179 ? -14.437 0.434 31.120 1.00 91.75 179 THR A N 1
ATOM 1423 C CA . THR A 1 179 ? -14.305 -0.962 31.576 1.00 91.75 179 THR A CA 1
ATOM 1424 C C . THR A 1 179 ? -13.449 -1.091 32.834 1.00 91.75 179 THR A C 1
ATOM 1426 O O . THR A 1 179 ? -13.817 -1.840 33.735 1.00 91.75 179 THR A O 1
ATOM 1429 N N . ILE A 1 180 ? -12.368 -0.311 32.952 1.00 93.50 180 ILE A N 1
ATOM 1430 C CA . ILE A 1 180 ? -11.524 -0.293 34.156 1.00 93.50 180 ILE A CA 1
ATOM 1431 C C . ILE A 1 180 ? -12.327 0.208 35.363 1.00 93.50 180 ILE A C 1
ATOM 1433 O O . ILE A 1 180 ? -12.257 -0.398 36.431 1.00 93.50 180 ILE A O 1
ATOM 1437 N N . PHE A 1 181 ? -13.129 1.265 35.193 1.00 93.69 181 PHE A N 1
ATOM 1438 C CA . PHE A 1 181 ? -14.013 1.768 36.248 1.00 93.69 181 PHE A CA 1
ATOM 1439 C C . PHE A 1 181 ? -15.107 0.765 36.639 1.00 93.69 181 PHE A C 1
ATOM 1441 O O . PHE A 1 181 ? -15.394 0.607 37.822 1.00 93.69 181 PHE A O 1
ATOM 1448 N N . MET A 1 182 ? -15.691 0.044 35.679 1.00 95.81 182 MET A N 1
ATOM 1449 C CA . MET A 1 182 ? -16.703 -0.980 35.968 1.00 95.81 182 MET A CA 1
ATOM 1450 C C . MET A 1 182 ? -16.118 -2.175 36.731 1.00 95.81 182 MET A C 1
ATOM 1452 O O . MET A 1 182 ? -16.717 -2.647 37.698 1.00 95.81 182 MET A O 1
ATOM 1456 N N . ILE A 1 183 ? -14.929 -2.646 36.338 1.00 96.56 183 ILE A N 1
ATOM 1457 C CA . ILE A 1 183 ? -14.243 -3.755 37.017 1.00 96.56 183 ILE A CA 1
ATOM 1458 C C . ILE A 1 183 ? -13.825 -3.337 38.432 1.00 96.56 183 ILE A C 1
ATOM 1460 O O . ILE A 1 183 ? -14.048 -4.089 39.383 1.00 96.56 183 ILE A O 1
ATOM 1464 N N . SER A 1 184 ? -13.263 -2.135 38.598 1.00 97.00 184 SER A N 1
ATOM 1465 C CA . SER A 1 184 ? -12.838 -1.646 39.914 1.00 97.00 184 SER A CA 1
ATOM 1466 C C . SER A 1 184 ? -14.023 -1.445 40.862 1.00 97.00 184 SER A C 1
ATOM 1468 O O . SER A 1 184 ? -13.960 -1.887 42.009 1.00 97.00 184 SER A O 1
ATOM 1470 N N . ALA A 1 185 ? -15.136 -0.885 40.381 1.00 97.25 185 ALA A N 1
ATOM 1471 C CA . ALA A 1 185 ? -16.365 -0.761 41.161 1.00 97.25 185 ALA A CA 1
ATOM 1472 C C . ALA A 1 185 ? -16.922 -2.131 41.589 1.00 97.25 185 ALA A C 1
ATOM 1474 O O . ALA A 1 185 ? -17.307 -2.304 42.746 1.00 97.25 185 ALA A O 1
ATOM 1475 N N . GLY A 1 186 ? -16.907 -3.128 40.697 1.00 97.88 186 GLY A N 1
ATOM 1476 C CA . GLY A 1 186 ? -17.335 -4.493 41.015 1.00 97.88 186 GLY A CA 1
ATOM 1477 C C . GLY A 1 186 ? -16.506 -5.137 42.130 1.00 97.88 186 GLY A C 1
ATOM 1478 O O . GLY A 1 186 ? -17.063 -5.711 43.067 1.00 97.88 186 GLY A O 1
ATOM 1479 N N . LEU A 1 187 ? -15.180 -4.983 42.078 1.00 97.94 187 LEU A N 1
ATOM 1480 C CA . LEU A 1 187 ? -14.269 -5.485 43.112 1.00 97.94 187 LEU A CA 1
ATOM 1481 C C . LEU A 1 187 ? -14.500 -4.806 44.470 1.00 97.94 187 LEU A C 1
ATOM 1483 O O . LEU A 1 187 ? -14.537 -5.485 45.497 1.00 97.94 187 LEU A O 1
ATOM 1487 N N . ILE A 1 188 ? -14.713 -3.486 44.478 1.00 98.19 188 ILE A N 1
ATOM 1488 C CA . ILE A 1 188 ? -15.020 -2.728 45.700 1.00 98.19 188 ILE A CA 1
ATOM 1489 C C . ILE A 1 188 ? -16.354 -3.194 46.303 1.00 98.19 188 ILE A C 1
ATOM 1491 O O . ILE A 1 188 ? -16.429 -3.446 47.506 1.00 98.19 188 ILE A O 1
ATOM 1495 N N . CYS A 1 189 ? -17.394 -3.381 45.484 1.00 98.00 189 CYS A N 1
ATOM 1496 C CA . CYS A 1 189 ? -18.686 -3.898 45.941 1.00 98.00 189 CYS A CA 1
ATOM 1497 C C . CYS A 1 189 ? -18.566 -5.297 46.564 1.00 98.00 189 CYS A C 1
ATOM 1499 O O . CYS A 1 189 ? -19.111 -5.539 47.643 1.00 98.00 189 CYS A O 1
ATOM 1501 N N . LEU A 1 190 ? -17.822 -6.209 45.930 1.00 97.88 190 LEU A N 1
ATOM 1502 C CA . LEU A 1 190 ? -17.585 -7.556 46.463 1.00 97.88 190 LEU A CA 1
ATOM 1503 C C . LEU A 1 190 ? -16.835 -7.531 47.802 1.00 97.88 190 LEU A C 1
ATOM 1505 O O . LEU A 1 190 ? -17.181 -8.285 48.718 1.00 97.88 190 LEU A O 1
ATOM 1509 N N . ALA A 1 191 ? -15.848 -6.645 47.949 1.00 97.81 191 ALA A N 1
ATOM 1510 C CA . ALA A 1 191 ? -15.131 -6.462 49.208 1.00 97.81 191 ALA A CA 1
ATOM 1511 C C . ALA A 1 191 ? -16.060 -5.971 50.335 1.00 97.81 191 ALA A C 1
ATOM 1513 O O . ALA A 1 191 ? -16.038 -6.524 51.436 1.00 97.81 191 ALA A O 1
ATOM 1514 N N . ILE A 1 192 ? -16.932 -4.994 50.052 1.00 97.75 192 ILE A N 1
ATOM 1515 C CA . ILE A 1 192 ? -17.905 -4.470 51.026 1.00 97.75 192 ILE A CA 1
ATOM 1516 C C . ILE A 1 192 ? -18.890 -5.562 51.462 1.00 97.75 192 ILE A C 1
ATOM 1518 O O . ILE A 1 192 ? -19.139 -5.725 52.657 1.00 97.75 192 ILE A O 1
ATOM 1522 N N . ILE A 1 193 ? -19.424 -6.345 50.519 1.00 97.75 193 ILE A N 1
ATOM 1523 C CA . ILE A 1 193 ? -20.346 -7.452 50.820 1.00 97.75 193 ILE A CA 1
ATOM 1524 C C . ILE A 1 193 ? -19.665 -8.493 51.718 1.00 97.75 193 ILE A C 1
ATOM 1526 O O . ILE A 1 193 ? -20.245 -8.916 52.720 1.00 97.75 193 ILE A O 1
ATOM 1530 N N . SER A 1 194 ? -18.423 -8.864 51.402 1.00 97.00 194 SER A N 1
ATOM 1531 C CA . SER A 1 194 ? -17.656 -9.840 52.186 1.00 97.00 194 SER A CA 1
ATOM 1532 C C . SER A 1 194 ? -17.442 -9.356 53.624 1.00 97.00 194 SER A C 1
ATOM 1534 O O . SER A 1 194 ? -17.680 -10.100 54.578 1.00 97.00 194 SER A O 1
ATOM 1536 N N . PHE A 1 195 ? -17.101 -8.074 53.789 1.00 96.88 195 PHE A N 1
ATOM 1537 C CA . PHE A 1 195 ? -16.926 -7.445 55.097 1.00 96.88 195 PHE A CA 1
ATOM 1538 C C . PHE A 1 195 ? -18.228 -7.401 55.915 1.00 96.88 195 PHE A C 1
ATOM 1540 O O . PHE A 1 195 ? -18.222 -7.645 57.124 1.00 96.88 195 PHE A O 1
ATOM 1547 N N . LEU A 1 196 ? -19.371 -7.133 55.271 1.00 96.81 196 LEU A N 1
ATOM 1548 C CA . LEU A 1 196 ? -20.681 -7.150 55.931 1.00 96.81 196 LEU A CA 1
ATOM 1549 C C . LEU A 1 196 ? -21.072 -8.557 56.404 1.00 96.81 196 LEU A C 1
ATOM 1551 O O . LEU A 1 196 ? -21.559 -8.700 57.529 1.00 96.81 196 LEU A O 1
ATOM 1555 N N . ILE A 1 197 ? -20.832 -9.588 55.587 1.00 96.75 197 ILE A N 1
ATOM 1556 C CA . ILE A 1 197 ? -21.106 -10.989 55.943 1.00 96.75 197 ILE A CA 1
ATOM 1557 C C . ILE A 1 197 ? -20.247 -11.409 57.137 1.00 96.75 197 ILE A C 1
ATOM 1559 O O . ILE A 1 197 ? -20.776 -11.929 58.123 1.00 96.75 197 ILE A O 1
ATOM 1563 N N . GLU A 1 198 ? -18.941 -11.145 57.091 1.00 95.31 198 GLU A N 1
ATOM 1564 C CA . GLU A 1 198 ? -18.030 -11.476 58.186 1.00 95.31 198 GLU A CA 1
ATOM 1565 C C . GLU A 1 198 ? -18.397 -10.717 59.469 1.00 95.31 198 GLU A C 1
ATOM 1567 O O . GLU A 1 198 ? -18.510 -11.310 60.547 1.00 95.31 198 GLU A O 1
ATOM 1572 N N . GLY A 1 199 ? -18.685 -9.417 59.355 1.00 94.50 199 GLY A N 1
ATOM 1573 C CA . GLY A 1 199 ? -19.124 -8.587 60.471 1.00 94.50 199 GLY A CA 1
ATOM 1574 C C . GLY A 1 199 ? -20.432 -9.075 61.102 1.00 94.50 199 GLY A C 1
ATOM 1575 O O . GLY A 1 199 ? -20.563 -9.084 62.332 1.00 94.50 199 GLY A O 1
ATOM 1576 N N . TYR A 1 200 ? -21.396 -9.520 60.290 1.00 93.56 200 TYR A N 1
ATOM 1577 C CA . TYR A 1 200 ? -22.646 -10.109 60.770 1.00 93.56 200 TYR A CA 1
ATOM 1578 C C . TYR A 1 200 ? -22.399 -11.443 61.487 1.00 93.56 200 TYR A C 1
ATOM 1580 O O . TYR A 1 200 ? -22.884 -11.651 62.606 1.00 93.56 200 TYR A O 1
ATOM 1588 N N . ASN A 1 201 ? -21.589 -12.321 60.891 1.00 91.00 201 ASN A N 1
ATOM 1589 C CA . ASN A 1 201 ? -21.301 -13.641 61.444 1.00 91.00 201 ASN A CA 1
ATOM 1590 C C . ASN A 1 201 ? -20.516 -13.542 62.764 1.00 91.00 201 ASN A C 1
ATOM 1592 O O . ASN A 1 201 ? -20.845 -14.214 63.743 1.00 91.00 201 ASN A O 1
ATOM 1596 N N . ASN A 1 202 ? -19.553 -12.620 62.852 1.00 89.19 202 ASN A N 1
ATOM 1597 C CA . ASN A 1 202 ? -18.790 -12.359 64.072 1.00 89.19 202 ASN A CA 1
ATOM 1598 C C . ASN A 1 202 ? -19.684 -11.800 65.199 1.00 89.19 202 ASN A C 1
ATOM 1600 O O . ASN A 1 202 ? -19.584 -12.229 66.352 1.00 89.19 202 ASN A O 1
ATOM 1604 N N . ARG A 1 203 ? -20.642 -10.909 64.886 1.00 84.94 203 ARG A N 1
ATOM 1605 C CA . ARG A 1 203 ? -21.646 -10.459 65.873 1.00 84.94 203 ARG A CA 1
ATOM 1606 C C . ARG A 1 203 ? -22.539 -11.608 66.350 1.00 84.94 203 ARG A C 1
ATOM 1608 O O . ARG A 1 203 ? -22.819 -11.688 67.548 1.00 84.94 203 ARG A O 1
ATOM 1615 N N . ARG A 1 204 ? -22.958 -12.510 65.456 1.00 79.44 204 ARG A N 1
ATOM 1616 C CA . ARG A 1 204 ? -23.757 -13.698 65.806 1.00 79.44 204 ARG A CA 1
ATOM 1617 C C . ARG A 1 204 ? -22.974 -14.661 66.707 1.00 79.44 204 ARG A C 1
ATOM 1619 O O . ARG A 1 204 ? -23.497 -15.091 67.736 1.00 79.44 204 ARG A O 1
ATOM 1626 N N . LEU A 1 205 ? -21.702 -14.922 66.398 1.00 76.06 205 LEU A N 1
ATOM 1627 C CA . LEU A 1 205 ? -20.817 -15.757 67.219 1.00 76.06 205 LEU A CA 1
ATOM 1628 C C . LEU A 1 205 ? -20.515 -15.128 68.587 1.00 76.06 205 LEU A C 1
ATOM 1630 O O . LEU A 1 205 ? -20.485 -15.840 69.590 1.00 76.06 205 LEU A O 1
ATOM 1634 N N . ARG A 1 206 ? -20.366 -13.799 68.676 1.00 65.94 206 ARG A N 1
ATOM 1635 C CA . ARG A 1 206 ? -20.227 -13.103 69.969 1.00 65.94 206 ARG A CA 1
ATOM 1636 C C . ARG A 1 206 ? -21.486 -13.199 70.833 1.00 65.94 206 ARG A C 1
ATOM 1638 O O . ARG A 1 206 ? -21.359 -13.348 72.046 1.00 65.94 206 ARG A O 1
ATOM 1645 N N . LYS A 1 207 ? -22.686 -13.159 70.239 1.00 65.44 207 LYS A N 1
ATOM 1646 C CA . LYS A 1 207 ? -23.938 -13.399 70.980 1.00 65.44 207 LYS A CA 1
ATOM 1647 C C . LYS A 1 207 ? -24.033 -14.846 71.482 1.00 65.44 207 LYS A C 1
ATOM 1649 O O . LYS A 1 207 ? -24.393 -15.049 72.634 1.00 65.44 207 LYS A O 1
ATOM 1654 N N . SER A 1 208 ? -23.615 -15.825 70.675 1.00 58.84 208 SER A N 1
ATOM 1655 C CA . SER A 1 208 ? -23.571 -17.241 71.077 1.00 58.84 208 SER A CA 1
ATOM 1656 C C . SER A 1 208 ? -22.553 -17.514 72.202 1.00 58.84 208 SER A C 1
ATOM 1658 O O . SER A 1 208 ? -22.870 -18.174 73.191 1.00 58.84 208 SER A O 1
ATOM 1660 N N . LYS A 1 209 ? -21.359 -16.902 72.149 1.00 55.22 209 LYS A N 1
ATOM 1661 C CA . LYS A 1 209 ? -20.340 -17.032 73.212 1.00 55.22 209 LYS A CA 1
ATOM 1662 C C . LYS A 1 209 ? -20.720 -16.367 74.544 1.00 55.22 209 LYS A C 1
ATOM 1664 O O . LYS A 1 209 ? -20.158 -16.737 75.568 1.00 55.22 209 LYS A O 1
ATOM 1669 N N . LYS A 1 210 ? -21.666 -15.416 74.568 1.00 53.75 210 LYS A N 1
ATOM 1670 C CA . LYS A 1 210 ? -22.194 -14.852 75.828 1.00 53.75 210 LYS A CA 1
ATOM 1671 C C . LYS A 1 210 ? -23.203 -15.772 76.530 1.00 53.75 210 LYS A C 1
ATOM 1673 O O . LYS A 1 210 ? -23.415 -15.586 77.721 1.00 53.75 210 LYS A O 1
ATOM 1678 N N . PHE A 1 211 ? -23.783 -16.754 75.832 1.00 52.69 211 PHE A N 1
ATOM 1679 C CA . PHE A 1 211 ? -24.758 -17.689 76.409 1.00 52.69 211 PHE A CA 1
ATOM 1680 C C . PHE A 1 211 ? -24.120 -18.985 76.941 1.00 52.69 211 PHE A C 1
ATOM 1682 O O . PHE A 1 211 ? -24.654 -19.598 77.854 1.00 52.69 211 PHE A O 1
ATOM 1689 N N . ASN A 1 212 ? -22.930 -19.359 76.460 1.00 48.41 212 ASN A N 1
ATOM 1690 C CA . ASN A 1 212 ? -22.195 -20.540 76.931 1.00 48.41 212 ASN A CA 1
ATOM 1691 C C . ASN A 1 212 ? -20.925 -20.158 77.698 1.00 48.41 212 ASN A C 1
ATOM 1693 O O . ASN A 1 212 ? -19.806 -20.428 77.264 1.00 48.41 212 ASN A O 1
ATOM 1697 N N . ARG A 1 213 ? -21.099 -19.544 78.872 1.00 46.28 213 ARG A N 1
ATOM 1698 C CA . ARG A 1 213 ? -20.033 -19.426 79.877 1.00 46.28 213 ARG A CA 1
ATOM 1699 C C . ARG A 1 213 ? -20.395 -20.196 81.154 1.00 46.28 213 ARG A C 1
ATOM 1701 O O . ARG A 1 213 ? -20.332 -19.627 82.230 1.00 46.28 213 ARG A O 1
ATOM 1708 N N . VAL A 1 214 ? -20.741 -21.485 81.032 1.00 54.56 214 VAL A N 1
ATOM 1709 C CA . VAL A 1 214 ? -20.578 -22.490 82.106 1.00 54.56 214 VAL A CA 1
ATOM 1710 C C . VAL A 1 214 ? -20.284 -23.868 81.490 1.00 54.56 214 VAL A C 1
ATOM 1712 O O . VAL A 1 214 ? -21.193 -24.571 81.067 1.00 54.56 214 VAL A O 1
ATOM 1715 N N . LYS A 1 215 ? -19.003 -24.240 81.418 1.00 44.91 215 LYS A N 1
ATOM 1716 C CA . LYS A 1 215 ? -18.390 -25.441 82.028 1.00 44.91 215 LYS A CA 1
ATOM 1717 C C . LYS A 1 215 ? -16.981 -25.668 81.449 1.00 44.91 215 LYS A C 1
ATOM 1719 O O . LYS A 1 215 ? -16.752 -25.360 80.280 1.00 44.91 215 LYS A O 1
ATOM 1724 N N . PRO A 1 216 ? -16.036 -26.152 82.273 1.00 57.00 216 PRO A N 1
ATOM 1725 C CA . PRO A 1 216 ? -14.630 -26.256 81.916 1.00 57.00 216 PRO A CA 1
ATOM 1726 C C . PRO A 1 216 ? -14.273 -27.587 81.239 1.00 57.00 216 PRO A C 1
ATOM 1728 O O . PRO A 1 216 ? -14.949 -28.592 81.439 1.00 57.00 216 PRO A O 1
ATOM 1731 N N . ASN A 1 217 ? -13.124 -27.531 80.557 1.00 43.84 217 ASN A N 1
ATOM 1732 C CA . ASN A 1 217 ? -12.168 -28.591 80.218 1.00 43.84 217 ASN A CA 1
ATOM 1733 C C . ASN A 1 217 ? -12.638 -29.744 79.313 1.00 43.84 217 ASN A C 1
ATOM 1735 O O . ASN A 1 217 ? -13.602 -30.436 79.601 1.00 43.84 217 ASN A O 1
ATOM 1739 N N . VAL A 1 218 ? -11.856 -30.026 78.266 1.00 46.03 218 VAL A N 1
ATOM 1740 C CA . VAL A 1 218 ? -10.915 -31.164 78.230 1.00 46.03 218 VAL A CA 1
ATOM 1741 C C . VAL A 1 218 ? -10.011 -31.024 76.998 1.00 46.03 218 VAL A C 1
ATOM 1743 O O . VAL A 1 218 ? -10.454 -30.724 75.892 1.00 46.03 218 VAL A O 1
ATOM 1746 N N . LEU A 1 219 ? -8.720 -31.221 77.253 1.00 44.09 219 LEU A N 1
ATOM 1747 C CA . LEU A 1 219 ? -7.613 -31.315 76.312 1.00 44.09 219 LEU A CA 1
ATOM 1748 C C . LEU A 1 219 ? -7.712 -32.635 75.527 1.00 44.09 219 LEU A C 1
ATOM 1750 O O . LEU A 1 219 ? -7.875 -33.691 76.140 1.00 44.09 219 LEU A O 1
ATOM 1754 N N . LYS A 1 220 ? -7.538 -32.607 74.203 1.00 39.19 220 LYS A N 1
ATOM 1755 C CA . LYS A 1 220 ? -7.138 -33.801 73.449 1.00 39.19 220 LYS A CA 1
ATOM 1756 C C . LYS A 1 220 ? -6.142 -33.422 72.358 1.00 39.19 220 LYS A C 1
ATOM 1758 O O . LYS A 1 220 ? -6.451 -32.645 71.461 1.00 39.19 220 LYS A O 1
ATOM 1763 N N . ILE A 1 221 ? -4.938 -33.950 72.533 1.00 41.69 221 ILE A N 1
ATOM 1764 C CA . ILE A 1 221 ? -3.855 -34.031 71.559 1.00 41.69 221 ILE A CA 1
ATOM 1765 C C . ILE A 1 221 ? -4.197 -35.204 70.642 1.00 41.69 221 ILE A C 1
ATOM 1767 O O . ILE A 1 221 ? -4.580 -36.253 71.155 1.00 41.69 221 ILE A O 1
ATOM 1771 N N . ASP A 1 222 ? -4.023 -35.047 69.333 1.00 33.09 222 ASP A N 1
ATOM 1772 C CA . ASP A 1 222 ? -3.682 -36.187 68.488 1.00 33.09 222 ASP A CA 1
ATOM 1773 C C . ASP A 1 222 ? -2.829 -35.750 67.297 1.00 33.09 222 ASP A C 1
ATOM 1775 O O . ASP A 1 222 ? -3.124 -34.771 66.608 1.00 33.09 222 ASP A O 1
ATOM 1779 N N . CYS A 1 223 ? -1.740 -36.490 67.117 1.00 30.59 223 CYS A N 1
ATOM 1780 C CA . CYS A 1 223 ? -0.793 -36.396 66.021 1.00 30.59 223 CYS A CA 1
ATOM 1781 C C . CYS A 1 223 ? -1.252 -37.292 64.866 1.00 30.59 223 CYS A C 1
ATOM 1783 O O . CYS A 1 223 ? -1.523 -38.473 65.090 1.00 30.59 223 CYS A O 1
ATOM 1785 N N . ARG A 1 224 ? -1.180 -36.791 63.630 1.00 34.53 224 ARG A N 1
ATOM 1786 C CA . ARG A 1 224 ? -0.551 -37.526 62.524 1.00 34.53 224 ARG A CA 1
ATOM 1787 C C . ARG A 1 224 ? -0.171 -36.600 61.383 1.00 34.53 224 ARG A C 1
ATOM 1789 O O . ARG A 1 224 ? -1.020 -35.763 61.015 1.00 34.53 224 ARG A O 1
#

pLDDT: mean 78.63, std 18.45, range [30.59, 98.19]

Radius of gyration: 35.79 Å; chains: 1; bounding box: 58×58×112 Å

Organism: Folsomia candida (NCBI:txid158441)

Sequence (224 aa):
MVFAQYQNYRLRQLISMKNPQIPFGKENILTLLLMNPIHNVFPSRIDQTRINYSTTELQALVERDVVNCEIKSVFIATLEILQGEMAFLTKKYPSKQFHSGQRLLDPTWFGWTFQGGGRSSERSSVSAVQRNFQALVSSGIYSRLKMEMARNMWVGREPVSNDTIPTVAPLTMGGGIITIFMISAGLICLAIISFLIEGYNNRRLRKSKKFNRVKPNVLKIDCR

Foldseek 3Di:
DEEDPDPDPPPVPVVPDDDDDDPDDPLNVVVVVSPPPVDDHAQPPDDPVDPDDDPLRRVLSLLVRVLDPVDDYDYDDPPLLVVLVQVLCCVQAVVDDDDDDPDDSDPDDDDDDDVVQADPPPDTDGDPVVVVVVVCVVVCVVVVVSNVVSNVVCVPDDHSDRNPPPPPPPPPCPPPVVVVVVVVVVVVVVVVVVVVVVVVVVVVVVVVVVVPPDDDDDDDDDDD